Protein AF-A0A8X6KZ50-F1 (afdb_monomer_lite)

Secondary structure (DSSP, 8-state):
----------PPPP----------GGGS-TT-S-HHHHHHHHSPPHHHHEEEEEETTEEPPPEEEEEE-TTS-EEEEEESS--TT-TT--PPPPPTT--EEEEE---GGG-SSTTS---EEE----TTS---TTTT-EEEPTT------------PPP-TTSTT----HHHHHHHTTS-S-SSTTGGGT---

Organism: Trichonephila clavata (NCBI:txid2740835)

Foldseek 3Di:
DDPDPDPPDPDQDDDDPDQDDDQDPVNPPPPDPCVPVVLVVPADDCVQWWPFKDWVPDTWDWDWDWDAAPSRHIHIDTDTLACALALPDDDDDDDQPTDIDTDTDWDCVNDSDNPDATWDQDDDDDSLADDDSNVRTDTDHPPDDDDDRDDDDDDDDDDPPDPPPDDQLSVVCSVVSSDDHRDPVCNVVPPD

Structure (mmCIF, N/CA/C/O backbone):
data_AF-A0A8X6KZ50-F1
#
_entry.id   AF-A0A8X6KZ50-F1
#
loop_
_atom_site.group_PDB
_atom_site.id
_atom_site.type_symbol
_atom_site.label_atom_id
_atom_site.label_alt_id
_atom_site.label_comp_id
_atom_site.label_asym_id
_atom_site.label_entity_id
_atom_site.label_seq_id
_atom_site.pdbx_PDB_ins_code
_atom_site.Cartn_x
_atom_site.Cartn_y
_atom_site.Cartn_z
_atom_site.occupancy
_atom_site.B_iso_or_equiv
_atom_site.auth_seq_id
_atom_site.auth_comp_id
_atom_site.auth_asym_id
_atom_site.auth_atom_id
_atom_site.pdbx_PDB_model_num
ATOM 1 N N . MET A 1 1 ? 2.886 26.817 -19.329 1.00 31.50 1 MET A N 1
ATOM 2 C CA . MET A 1 1 ? 3.171 25.815 -20.377 1.00 31.50 1 MET A CA 1
ATOM 3 C C . MET A 1 1 ? 3.407 24.487 -19.679 1.00 31.50 1 MET A C 1
ATOM 5 O O . MET A 1 1 ? 4.441 24.313 -19.054 1.00 31.50 1 MET A O 1
ATOM 9 N N . THR A 1 2 ? 2.403 23.617 -19.647 1.00 33.62 2 THR A N 1
ATOM 10 C CA . THR A 1 2 ? 2.464 22.320 -18.965 1.00 33.62 2 THR A CA 1
ATOM 11 C C . THR A 1 2 ? 3.055 21.280 -19.914 1.00 33.62 2 THR A C 1
ATOM 13 O O . THR A 1 2 ? 2.450 20.934 -20.926 1.00 33.62 2 THR A O 1
ATOM 16 N N . ASN A 1 3 ? 4.258 20.796 -19.598 1.00 32.34 3 ASN A N 1
ATOM 17 C CA . ASN A 1 3 ? 4.874 19.660 -20.281 1.00 32.34 3 ASN A CA 1
ATOM 18 C C . ASN A 1 3 ? 4.092 18.389 -19.929 1.00 32.34 3 ASN A C 1
ATOM 20 O O . ASN A 1 3 ? 4.351 17.735 -18.925 1.00 32.34 3 ASN A O 1
ATOM 24 N N . SER A 1 4 ? 3.105 18.058 -20.758 1.00 37.09 4 SER A N 1
ATOM 25 C CA . SER A 1 4 ? 2.492 16.736 -20.763 1.00 37.09 4 SER A CA 1
ATOM 26 C C . SER A 1 4 ? 3.529 15.758 -21.316 1.00 37.09 4 SER A C 1
ATOM 28 O O . SER A 1 4 ? 3.891 15.833 -22.494 1.00 37.09 4 SER A O 1
ATOM 30 N N . ALA A 1 5 ? 4.067 14.886 -20.461 1.00 45.19 5 ALA A N 1
ATOM 31 C CA . ALA A 1 5 ? 4.884 13.769 -20.909 1.00 45.19 5 ALA A CA 1
ATOM 32 C C . ALA A 1 5 ? 4.026 12.925 -21.861 1.00 45.19 5 ALA A C 1
ATOM 34 O O . ALA A 1 5 ? 3.054 12.292 -21.451 1.00 45.19 5 ALA A O 1
ATOM 35 N N . LYS A 1 6 ? 4.337 12.983 -23.160 1.00 49.38 6 LYS A N 1
ATOM 36 C CA . LYS A 1 6 ? 3.658 12.179 -24.175 1.00 49.38 6 LYS A CA 1
ATOM 37 C C . LYS A 1 6 ? 3.890 10.713 -23.834 1.00 49.38 6 LYS A C 1
ATOM 39 O O . LYS A 1 6 ? 5.031 10.258 -23.843 1.00 49.38 6 LYS A O 1
ATOM 44 N N . CYS A 1 7 ? 2.814 9.975 -23.593 1.00 55.81 7 CYS A N 1
ATOM 45 C CA . CYS A 1 7 ? 2.842 8.524 -23.680 1.00 55.81 7 CYS A CA 1
ATOM 46 C C . CYS A 1 7 ? 3.297 8.156 -25.090 1.00 55.81 7 CYS A C 1
ATOM 48 O O . CYS A 1 7 ? 2.557 8.332 -26.061 1.00 55.81 7 CYS A O 1
ATOM 50 N N . GLY A 1 8 ? 4.559 7.746 -25.213 1.00 52.84 8 GLY A N 1
ATOM 51 C CA . GLY A 1 8 ? 5.086 7.225 -26.462 1.00 52.84 8 GLY A CA 1
ATOM 52 C C . GLY A 1 8 ? 4.219 6.055 -26.912 1.00 52.84 8 GLY A C 1
ATOM 53 O O . GLY A 1 8 ? 3.734 5.281 -26.085 1.00 52.84 8 GLY A O 1
ATOM 54 N N . LYS A 1 9 ? 4.001 5.926 -28.225 1.00 47.38 9 LYS A N 1
ATOM 55 C CA . LYS A 1 9 ? 3.481 4.677 -28.789 1.00 47.38 9 LYS A CA 1
ATOM 56 C C . LYS A 1 9 ? 4.362 3.547 -28.251 1.00 47.38 9 LYS A C 1
ATOM 58 O O . LYS A 1 9 ? 5.581 3.658 -28.357 1.00 47.38 9 LYS A O 1
ATOM 63 N N . LEU A 1 10 ? 3.757 2.511 -27.663 1.00 46.19 10 LEU A N 1
ATOM 64 C CA . LEU A 1 10 ? 4.451 1.267 -27.327 1.00 46.19 10 LEU A CA 1
ATOM 65 C C . LEU A 1 10 ? 5.182 0.809 -28.594 1.00 46.19 10 LEU A C 1
ATOM 67 O O . LEU A 1 10 ? 4.537 0.379 -29.551 1.00 46.19 10 LEU A O 1
ATOM 71 N N . MET A 1 11 ? 6.504 0.988 -28.640 1.00 39.50 11 MET A N 1
ATOM 72 C CA . MET A 1 11 ? 7.303 0.347 -29.674 1.00 39.50 11 MET A CA 1
ATOM 73 C C . MET A 1 11 ? 7.163 -1.162 -29.458 1.00 39.50 11 MET A C 1
ATOM 75 O O . MET A 1 11 ? 7.220 -1.606 -28.306 1.00 39.50 11 MET A O 1
ATOM 79 N N . PRO A 1 12 ? 6.935 -1.948 -30.523 1.00 41.50 12 PRO A N 1
ATOM 80 C CA . PRO A 1 12 ? 7.049 -3.393 -30.412 1.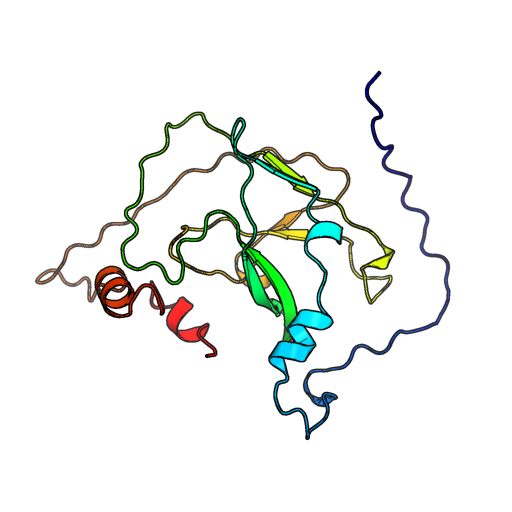00 41.50 12 PRO A CA 1
ATOM 81 C C . PRO A 1 12 ? 8.446 -3.724 -29.865 1.00 41.50 12 PRO A C 1
ATOM 83 O O . PRO A 1 12 ? 9.399 -3.016 -30.206 1.00 41.50 12 PRO A O 1
ATOM 86 N N . PRO A 1 13 ? 8.573 -4.732 -28.985 1.00 44.22 13 PRO A N 1
ATOM 87 C CA . PRO A 1 13 ? 9.863 -5.078 -28.410 1.00 44.22 13 PRO A CA 1
ATOM 88 C C . PRO A 1 13 ? 10.841 -5.416 -29.539 1.00 44.22 13 PRO A C 1
ATOM 90 O O . PRO A 1 13 ? 10.555 -6.282 -30.368 1.00 44.22 13 PRO A O 1
ATOM 93 N N . GLU A 1 14 ? 11.976 -4.714 -29.587 1.00 42.66 14 GLU A N 1
ATOM 94 C CA . GLU A 1 14 ? 13.114 -5.163 -30.385 1.00 42.66 14 GLU A CA 1
ATOM 95 C C . GLU A 1 14 ? 13.587 -6.513 -29.825 1.00 42.66 14 GLU A C 1
ATOM 97 O O . GLU A 1 14 ? 13.728 -6.653 -28.604 1.00 42.66 14 GLU A O 1
ATOM 102 N N . PRO A 1 15 ? 13.808 -7.522 -30.681 1.00 41.91 15 PRO A N 1
ATOM 103 C CA . PRO A 1 15 ? 14.274 -8.822 -30.243 1.00 41.91 15 PRO A CA 1
ATOM 104 C C . PRO A 1 15 ? 15.780 -8.739 -29.997 1.00 41.91 15 PRO A C 1
ATOM 106 O O . PRO A 1 15 ? 16.584 -8.919 -30.908 1.00 41.91 15 PRO A O 1
ATOM 109 N N . THR A 1 16 ? 16.175 -8.459 -28.761 1.00 44.31 16 THR A N 1
ATOM 110 C CA . THR A 1 16 ? 17.525 -8.779 -28.293 1.00 44.31 16 THR A CA 1
ATOM 111 C C . THR A 1 16 ? 17.406 -9.917 -27.293 1.00 44.31 16 THR A C 1
ATOM 113 O O . THR A 1 16 ? 16.985 -9.716 -26.153 1.00 44.31 16 THR A O 1
ATOM 116 N N . ASP A 1 17 ? 17.725 -11.119 -27.772 1.00 42.28 17 ASP A N 1
ATOM 117 C CA . ASP A 1 17 ? 17.737 -12.407 -27.071 1.00 42.28 17 ASP A CA 1
ATOM 118 C C . ASP A 1 17 ? 18.821 -12.484 -25.980 1.00 42.28 17 ASP A C 1
ATOM 120 O O . ASP A 1 17 ? 19.627 -13.411 -25.941 1.00 42.28 17 ASP A O 1
ATOM 124 N N . GLU A 1 18 ? 18.852 -11.529 -25.055 1.00 40.78 18 GLU A N 1
ATOM 125 C CA . GLU A 1 18 ? 19.677 -11.644 -23.856 1.00 40.78 18 GLU A CA 1
ATOM 126 C C . GLU A 1 18 ? 18.756 -11.809 -22.647 1.00 40.78 18 GLU A C 1
ATOM 128 O O . GLU A 1 18 ? 18.326 -10.861 -21.991 1.00 40.78 18 GLU A O 1
ATOM 133 N N . LYS A 1 19 ? 18.380 -13.072 -22.402 1.00 38.53 19 LYS A N 1
ATOM 134 C CA . LYS A 1 19 ? 17.705 -13.491 -21.171 1.00 38.53 19 LYS A CA 1
ATOM 135 C C . LYS A 1 19 ? 18.599 -13.120 -19.991 1.00 38.53 19 LYS A C 1
ATOM 137 O O . LYS A 1 19 ? 19.579 -13.810 -19.721 1.00 38.53 19 LYS A O 1
ATOM 142 N N . VAL A 1 20 ? 18.236 -12.071 -19.262 1.00 37.56 20 VAL A N 1
ATOM 143 C CA . VAL A 1 20 ? 18.800 -11.836 -17.933 1.00 37.56 20 VAL A CA 1
ATOM 144 C C . VAL A 1 20 ? 18.314 -12.984 -17.037 1.00 37.56 20 VAL A C 1
ATOM 146 O O . VAL A 1 20 ? 17.105 -13.235 -16.991 1.00 37.56 20 VAL A O 1
ATOM 149 N N . PRO A 1 21 ? 19.209 -13.736 -16.373 1.00 35.75 21 PRO A N 1
ATOM 150 C CA . PRO A 1 21 ? 18.801 -14.863 -15.548 1.00 35.75 21 PRO A CA 1
ATOM 151 C C . PRO A 1 21 ? 17.960 -14.358 -14.373 1.00 35.75 21 PRO A C 1
ATOM 153 O O . PRO A 1 21 ? 18.392 -13.512 -13.590 1.00 35.75 21 PRO A O 1
ATOM 156 N N . ALA A 1 22 ? 16.737 -14.872 -14.266 1.00 41.84 22 ALA A N 1
ATOM 157 C CA . ALA A 1 22 ? 15.935 -14.716 -13.067 1.00 41.84 22 ALA A CA 1
ATOM 158 C C . ALA A 1 22 ? 16.458 -15.713 -12.040 1.00 41.84 22 ALA A C 1
ATOM 160 O O . ALA A 1 22 ? 16.302 -16.912 -12.237 1.00 41.84 22 ALA A O 1
ATOM 161 N N . ILE A 1 23 ? 17.086 -15.204 -10.982 1.00 43.66 23 ILE A N 1
ATOM 162 C CA . ILE A 1 23 ? 17.554 -16.029 -9.871 1.00 43.66 23 ILE A CA 1
ATOM 163 C C . ILE A 1 23 ? 16.312 -16.575 -9.165 1.00 43.66 23 ILE A C 1
ATOM 165 O O . ILE A 1 23 ? 15.575 -15.816 -8.525 1.00 43.66 23 ILE A O 1
ATOM 169 N N . ALA A 1 24 ? 16.047 -17.870 -9.313 1.00 45.69 24 ALA A N 1
ATOM 170 C CA . ALA A 1 24 ? 15.015 -18.536 -8.526 1.00 45.69 24 ALA A CA 1
ATOM 171 C C . ALA A 1 24 ? 15.419 -18.517 -7.033 1.00 45.69 24 ALA A C 1
ATOM 173 O O . ALA A 1 24 ? 16.614 -18.475 -6.731 1.00 45.69 24 ALA A O 1
ATOM 174 N N . PRO A 1 25 ? 14.486 -18.532 -6.063 1.00 47.41 25 PRO A N 1
ATOM 175 C CA . PRO A 1 25 ? 14.837 -18.571 -4.639 1.00 47.41 25 PRO A CA 1
ATOM 176 C C . PRO A 1 25 ? 15.816 -19.704 -4.275 1.00 47.41 25 PRO A C 1
ATOM 178 O O . PRO A 1 25 ? 16.619 -19.548 -3.357 1.00 47.41 25 PRO A O 1
ATOM 181 N N . GLU A 1 26 ? 15.790 -20.807 -5.026 1.00 47.06 26 GLU A N 1
ATOM 182 C CA . GLU A 1 26 ? 16.673 -21.973 -4.908 1.00 47.06 26 GLU A CA 1
ATOM 183 C C . GLU A 1 26 ? 18.093 -21.739 -5.462 1.00 47.06 26 GLU A C 1
ATOM 185 O O . GLU A 1 26 ? 19.014 -22.482 -5.130 1.00 47.06 26 GLU A O 1
ATOM 190 N N . GLU A 1 27 ? 18.283 -20.707 -6.286 1.00 51.25 27 GLU A N 1
ATOM 191 C CA . GLU A 1 27 ? 19.567 -20.292 -6.871 1.00 51.25 27 GLU A CA 1
ATOM 192 C C . GLU A 1 27 ? 20.280 -19.226 -6.025 1.00 51.25 27 GLU A C 1
ATOM 194 O O . GLU A 1 27 ? 21.362 -18.748 -6.381 1.00 51.25 27 GLU A O 1
ATOM 199 N N . LEU A 1 28 ? 19.700 -18.845 -4.882 1.00 53.66 28 LEU A N 1
ATOM 200 C CA . LEU A 1 28 ? 20.378 -17.972 -3.940 1.00 53.66 28 LEU A CA 1
ATOM 201 C C . LEU A 1 28 ? 21.608 -18.656 -3.329 1.00 53.66 28 LEU A C 1
ATOM 203 O O . LEU A 1 28 ? 21.566 -19.846 -3.007 1.00 53.66 28 LEU A O 1
ATOM 207 N N . PRO A 1 29 ? 22.694 -17.905 -3.074 1.00 53.25 29 PRO A N 1
ATOM 208 C CA . PRO A 1 29 ? 23.863 -18.445 -2.402 1.00 53.25 29 PRO A CA 1
ATOM 209 C C . PRO A 1 29 ? 23.477 -19.081 -1.061 1.00 53.25 29 PRO A C 1
ATOM 211 O O . PRO A 1 29 ? 23.003 -18.404 -0.150 1.00 53.25 29 PRO A O 1
ATOM 214 N N . ILE A 1 30 ? 23.773 -20.373 -0.913 1.00 55.09 30 ILE A N 1
ATOM 215 C CA . ILE A 1 30 ? 23.523 -21.181 0.298 1.00 55.09 30 ILE A CA 1
ATOM 216 C C . ILE A 1 30 ? 24.241 -20.580 1.531 1.00 55.09 30 ILE A C 1
ATOM 218 O O . ILE A 1 30 ? 23.913 -20.884 2.673 1.00 55.09 30 ILE A O 1
ATOM 222 N N . ASN A 1 31 ? 25.204 -19.678 1.298 1.00 60.94 31 ASN A N 1
ATOM 223 C CA . ASN A 1 31 ? 26.040 -19.031 2.305 1.00 60.94 31 ASN A CA 1
ATOM 224 C C . ASN A 1 31 ? 25.693 -17.545 2.551 1.00 60.94 31 ASN A C 1
ATOM 226 O O . ASN A 1 31 ? 26.547 -16.764 2.974 1.00 60.94 31 ASN A O 1
ATOM 230 N N . MET A 1 32 ? 24.462 -17.117 2.252 1.00 63.78 32 MET A N 1
ATOM 231 C CA . MET A 1 32 ? 24.008 -15.759 2.561 1.00 63.78 32 MET A CA 1
ATOM 232 C C . MET A 1 32 ? 23.598 -15.625 4.029 1.00 63.78 32 MET A C 1
ATOM 234 O O . MET A 1 32 ? 22.585 -16.162 4.465 1.00 63.78 32 MET A O 1
ATOM 238 N N . THR A 1 33 ? 24.342 -14.819 4.785 1.00 66.06 33 THR A N 1
ATOM 239 C CA . THR A 1 33 ? 24.041 -14.496 6.191 1.00 66.06 33 THR A CA 1
ATOM 240 C C . THR A 1 33 ? 22.771 -13.660 6.363 1.00 66.06 33 THR A C 1
ATOM 242 O O . THR A 1 33 ? 22.186 -13.662 7.443 1.00 66.06 33 THR A O 1
ATOM 245 N N . ASN A 1 34 ? 22.329 -12.932 5.329 1.00 71.06 34 ASN A N 1
ATOM 246 C CA . ASN A 1 34 ? 21.100 -12.138 5.376 1.00 71.06 34 ASN A CA 1
ATOM 247 C C . ASN A 1 34 ? 20.436 -12.002 3.986 1.00 71.06 34 ASN A C 1
ATOM 249 O O . ASN A 1 34 ? 20.554 -10.951 3.348 1.00 71.06 34 ASN A O 1
ATOM 253 N N . PRO A 1 35 ? 19.704 -13.027 3.516 1.00 65.88 35 PRO A N 1
ATOM 254 C CA . PRO A 1 35 ? 19.036 -13.003 2.209 1.00 65.88 35 PRO A CA 1
ATOM 255 C C . PRO A 1 35 ? 18.034 -11.844 2.065 1.00 65.88 35 PRO A C 1
ATOM 257 O O . PRO A 1 35 ? 17.824 -11.325 0.972 1.00 65.88 35 PRO A O 1
ATOM 260 N N . ARG A 1 36 ? 17.472 -11.337 3.171 1.00 64.62 36 ARG A N 1
ATOM 261 C CA . ARG A 1 36 ? 16.566 -10.175 3.140 1.00 64.62 36 ARG A CA 1
ATOM 262 C C . ARG A 1 36 ? 17.253 -8.876 2.772 1.00 64.62 36 ARG A C 1
ATOM 264 O O . ARG A 1 36 ? 16.662 -8.057 2.071 1.00 64.62 36 ARG A O 1
ATOM 271 N N . ALA A 1 37 ? 18.462 -8.656 3.282 1.00 71.50 37 ALA A N 1
ATOM 272 C CA . ALA A 1 37 ? 19.237 -7.476 2.920 1.00 71.50 37 ALA A CA 1
ATOM 273 C C . ALA A 1 37 ? 19.557 -7.479 1.419 1.00 71.50 37 ALA A C 1
ATOM 275 O O . ALA A 1 37 ? 19.574 -6.419 0.798 1.00 71.50 37 ALA A O 1
ATOM 276 N N . GLU A 1 38 ? 19.732 -8.662 0.829 1.00 73.50 38 GLU A N 1
ATOM 277 C CA . GLU A 1 38 ? 19.918 -8.798 -0.610 1.00 73.50 38 GLU A CA 1
ATOM 278 C C . GLU A 1 38 ? 18.646 -8.496 -1.393 1.00 73.50 38 GLU A C 1
ATOM 280 O O . GLU A 1 38 ? 18.650 -7.642 -2.274 1.00 73.50 38 GLU A O 1
ATOM 285 N N . TYR A 1 39 ? 17.523 -9.111 -1.024 1.00 68.94 39 TYR A N 1
ATOM 286 C CA . TYR A 1 39 ? 16.243 -8.857 -1.686 1.00 68.94 39 TYR A CA 1
ATOM 287 C C . TYR A 1 39 ? 15.844 -7.381 -1.668 1.00 68.94 39 TYR A C 1
ATOM 289 O O . TYR A 1 39 ? 15.358 -6.854 -2.668 1.00 68.94 39 TYR A O 1
ATOM 297 N N . ARG A 1 40 ? 16.119 -6.682 -0.560 1.00 68.62 40 ARG A N 1
ATOM 298 C CA . ARG A 1 40 ? 15.900 -5.234 -0.468 1.00 68.62 40 ARG A CA 1
ATOM 299 C C . ARG A 1 40 ? 16.715 -4.444 -1.487 1.00 68.62 40 ARG A C 1
ATOM 301 O O . ARG A 1 40 ? 16.212 -3.425 -1.950 1.00 68.62 40 ARG A O 1
ATOM 308 N N . ARG A 1 41 ? 17.929 -4.897 -1.817 1.00 73.12 41 ARG A N 1
ATOM 309 C CA . ARG A 1 41 ? 18.814 -4.272 -2.811 1.00 73.12 41 ARG A CA 1
ATOM 310 C C . ARG A 1 41 ? 18.424 -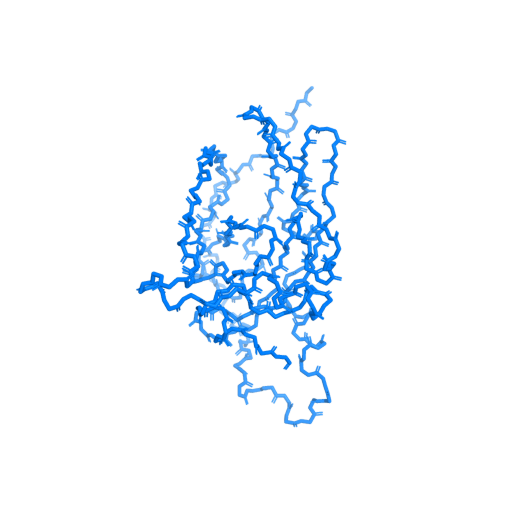4.602 -4.250 1.00 73.12 41 ARG A C 1
ATOM 312 O O . ARG A 1 41 ? 18.630 -3.763 -5.116 1.00 73.12 41 ARG A O 1
ATOM 319 N N . MET A 1 42 ? 17.876 -5.792 -4.495 1.00 70.06 42 MET A N 1
ATOM 320 C CA . MET A 1 42 ? 17.536 -6.260 -5.846 1.00 70.06 42 MET A CA 1
ATOM 321 C C . MET A 1 42 ? 16.167 -5.782 -6.349 1.00 70.06 42 MET A C 1
ATOM 323 O O . MET A 1 42 ? 15.961 -5.692 -7.555 1.00 70.06 42 MET A O 1
ATOM 327 N N . GLY A 1 43 ? 15.216 -5.499 -5.454 1.00 68.44 43 GLY A N 1
ATOM 328 C CA . GLY A 1 43 ? 13.898 -5.004 -5.859 1.00 68.44 43 GLY A CA 1
ATOM 329 C C . GLY A 1 43 ? 13.906 -3.529 -6.285 1.00 68.44 43 GLY A C 1
ATOM 330 O O . GLY A 1 43 ? 14.820 -2.774 -5.962 1.00 68.44 43 GLY A O 1
ATOM 331 N N . SER A 1 44 ? 12.840 -3.096 -6.964 1.00 69.75 44 SER A N 1
ATOM 332 C CA . SER A 1 44 ? 12.677 -1.717 -7.444 1.00 69.75 44 SER A CA 1
ATOM 333 C C . SER A 1 44 ? 12.850 -0.684 -6.327 1.00 69.75 44 SER A C 1
ATOM 335 O O . SER A 1 44 ? 12.333 -0.864 -5.223 1.00 69.75 44 SER A O 1
ATOM 337 N N . VAL A 1 45 ? 13.563 0.405 -6.630 1.00 75.12 45 VAL A N 1
ATOM 338 C CA . VAL A 1 45 ? 13.824 1.520 -5.709 1.00 75.12 45 VAL A CA 1
ATOM 339 C C . VAL A 1 45 ? 12.660 2.512 -5.749 1.00 75.12 45 VAL A C 1
ATOM 341 O O . VAL A 1 45 ? 12.163 2.834 -6.823 1.00 75.12 45 VAL A O 1
ATOM 344 N N . TYR A 1 46 ? 12.259 3.043 -4.590 1.00 74.19 46 TYR A N 1
ATOM 345 C CA . TYR A 1 46 ? 11.132 3.974 -4.416 1.00 74.19 46 TYR A CA 1
ATOM 346 C C . TYR A 1 46 ? 11.033 5.050 -5.509 1.00 74.19 46 TYR A C 1
ATOM 348 O O . TYR A 1 46 ? 10.031 5.145 -6.216 1.00 74.19 46 TYR A O 1
ATOM 356 N N . PHE A 1 47 ? 12.108 5.821 -5.683 1.00 70.62 47 PHE A N 1
ATOM 357 C CA . PHE A 1 47 ? 12.146 6.970 -6.590 1.00 70.62 47 PHE A CA 1
ATOM 358 C C . PHE A 1 47 ? 12.083 6.595 -8.076 1.00 70.62 47 PHE A C 1
ATOM 360 O O . PHE A 1 47 ? 11.940 7.477 -8.915 1.00 70.62 47 PHE A O 1
ATOM 367 N N . HIS A 1 48 ? 12.203 5.310 -8.422 1.00 75.25 48 HIS A N 1
ATOM 368 C CA . HIS A 1 48 ? 12.116 4.872 -9.813 1.00 75.25 48 HIS A CA 1
ATOM 369 C C . HIS A 1 48 ? 10.668 4.759 -10.287 1.00 75.25 48 HIS A C 1
ATOM 371 O O . HIS A 1 48 ? 10.410 4.928 -11.477 1.00 75.25 48 HIS A O 1
ATOM 377 N N . PHE A 1 49 ? 9.724 4.493 -9.377 1.00 79.25 49 PHE A N 1
ATOM 378 C CA . PHE A 1 49 ? 8.335 4.239 -9.761 1.00 79.25 49 PHE A CA 1
ATOM 379 C C . PHE A 1 49 ? 7.293 5.064 -8.988 1.00 79.25 49 PHE A C 1
ATOM 381 O O . PHE A 1 49 ? 6.126 5.083 -9.381 1.00 79.25 49 PHE A O 1
ATOM 388 N N . VAL A 1 50 ? 7.681 5.799 -7.940 1.00 85.62 50 VAL A N 1
ATOM 389 C CA . VAL A 1 50 ? 6.807 6.764 -7.253 1.00 85.62 50 VAL A CA 1
ATOM 390 C C . VAL A 1 50 ? 7.324 8.174 -7.491 1.00 85.62 50 VAL A C 1
ATOM 392 O O . VAL A 1 50 ? 8.413 8.526 -7.045 1.00 85.62 50 VAL A O 1
ATOM 395 N N . GLY A 1 51 ? 6.521 8.993 -8.169 1.00 86.62 51 GLY A N 1
ATOM 396 C CA . GLY A 1 51 ? 6.786 10.422 -8.313 1.00 86.62 51 GLY A CA 1
ATOM 397 C C . GLY A 1 51 ? 6.435 11.174 -7.032 1.00 86.62 51 GLY A C 1
ATOM 398 O O . GLY A 1 51 ? 7.278 11.847 -6.448 1.00 86.62 51 GLY A O 1
ATOM 399 N N . TYR A 1 52 ? 5.186 11.044 -6.578 1.00 90.69 52 TYR A N 1
ATOM 400 C CA . TYR A 1 52 ? 4.729 11.609 -5.307 1.00 90.69 52 TYR A CA 1
ATOM 401 C C . TYR A 1 52 ? 3.469 10.911 -4.799 1.00 90.69 52 TYR A C 1
ATOM 403 O O . TYR A 1 52 ? 2.680 10.369 -5.575 1.00 90.69 52 TYR A O 1
ATOM 411 N N . VAL A 1 53 ? 3.261 10.991 -3.484 1.00 92.69 53 VAL A N 1
ATOM 412 C CA . VAL A 1 53 ? 2.011 10.623 -2.814 1.00 92.69 53 VAL A CA 1
ATOM 413 C C . VAL A 1 53 ? 1.632 11.760 -1.886 1.00 92.69 53 VAL A C 1
ATOM 415 O O . VAL A 1 53 ? 2.353 12.038 -0.930 1.00 92.69 53 VAL A O 1
ATOM 418 N N . GLN A 1 54 ? 0.525 12.437 -2.176 1.00 93.50 54 GLN A N 1
ATOM 419 C CA . GLN A 1 54 ? 0.137 13.647 -1.457 1.00 93.50 54 GLN A CA 1
ATOM 420 C C . GLN A 1 54 ? -1.338 13.665 -1.071 1.00 93.50 54 GLN A C 1
ATOM 422 O O . GLN A 1 54 ? -2.198 13.089 -1.735 1.00 93.50 54 GLN A O 1
ATOM 427 N N . HIS A 1 55 ? -1.625 14.370 0.014 1.00 89.19 55 HIS A N 1
ATOM 428 C CA . HIS A 1 55 ? -2.961 14.662 0.503 1.00 89.19 55 HIS A CA 1
ATOM 429 C C . HIS A 1 55 ? -3.057 16.152 0.822 1.00 89.19 55 HIS A C 1
ATOM 431 O O . HIS A 1 55 ? -2.532 16.638 1.827 1.00 89.19 55 HIS A O 1
ATOM 437 N N . GLY A 1 56 ? -3.703 16.900 -0.075 1.00 86.81 56 GLY A N 1
ATOM 438 C CA . GLY A 1 56 ? -3.606 18.359 -0.070 1.00 86.81 56 GLY A CA 1
ATOM 439 C C . GLY A 1 56 ? -2.146 18.787 -0.242 1.00 86.81 56 GLY A C 1
ATOM 440 O O . GLY A 1 56 ? -1.512 18.403 -1.216 1.00 86.81 56 GLY A O 1
ATOM 441 N N . ASN A 1 57 ? -1.611 19.524 0.733 1.00 86.69 57 ASN A N 1
ATOM 442 C CA . ASN A 1 57 ? -0.222 20.001 0.730 1.00 86.69 57 ASN A CA 1
ATOM 443 C C . ASN A 1 57 ? 0.736 19.100 1.534 1.00 86.69 57 ASN A C 1
ATOM 445 O O . ASN A 1 57 ? 1.873 19.490 1.785 1.00 86.69 57 ASN A O 1
ATOM 449 N N . VAL A 1 58 ? 0.269 17.939 2.005 1.00 89.50 58 VAL A N 1
ATOM 450 C CA . VAL A 1 58 ? 1.068 17.009 2.812 1.00 89.50 58 VAL A CA 1
ATOM 451 C C . VAL A 1 58 ? 1.541 15.857 1.937 1.00 89.50 58 VAL A C 1
ATOM 453 O O . VAL A 1 58 ? 0.715 15.125 1.394 1.00 89.50 58 VAL A O 1
ATOM 456 N N . THR A 1 59 ? 2.854 15.672 1.840 1.00 90.19 59 THR A N 1
ATOM 457 C CA . THR A 1 59 ? 3.468 14.508 1.189 1.00 90.19 59 THR A CA 1
ATOM 458 C C . THR A 1 59 ? 3.603 13.367 2.191 1.00 90.19 59 THR A C 1
ATOM 460 O O . THR A 1 59 ? 3.966 13.588 3.346 1.00 90.19 59 THR A O 1
ATOM 463 N N . PHE A 1 60 ? 3.304 12.143 1.763 1.00 89.12 60 PHE A N 1
ATOM 464 C CA . PHE A 1 60 ? 3.497 10.953 2.582 1.00 89.12 60 PHE A CA 1
ATOM 465 C C . PHE A 1 60 ? 4.872 10.342 2.357 1.00 89.12 60 PHE A C 1
ATOM 467 O O . PHE A 1 60 ? 5.257 10.058 1.223 1.00 89.12 60 PHE A O 1
ATOM 474 N N . GLU A 1 61 ? 5.555 10.049 3.459 1.00 87.94 61 GLU A N 1
ATOM 475 C CA . GLU A 1 61 ? 6.789 9.275 3.429 1.00 87.94 61 GLU A CA 1
ATOM 476 C C . GLU A 1 61 ? 6.487 7.783 3.227 1.00 87.94 61 GLU A C 1
ATOM 478 O O . GLU A 1 61 ? 5.591 7.230 3.884 1.00 87.94 61 GLU A O 1
ATOM 483 N N . PRO A 1 62 ? 7.216 7.107 2.328 1.00 89.38 62 PRO A N 1
ATOM 484 C CA . PRO A 1 62 ? 7.036 5.690 2.087 1.00 89.38 62 PRO A CA 1
ATOM 485 C C . PRO A 1 62 ? 7.703 4.849 3.176 1.00 89.38 62 PRO A C 1
ATOM 487 O O . PRO A 1 62 ? 8.793 5.148 3.664 1.00 89.38 62 PRO A O 1
ATOM 490 N N . ARG A 1 63 ? 7.109 3.694 3.466 1.00 86.00 63 ARG A N 1
ATOM 491 C CA . ARG A 1 63 ? 7.768 2.618 4.206 1.00 86.00 63 ARG A CA 1
ATOM 492 C C . ARG A 1 63 ? 7.979 1.420 3.295 1.00 86.00 63 ARG A C 1
ATOM 494 O O . ARG A 1 63 ? 7.011 0.846 2.801 1.00 86.00 63 ARG A O 1
ATOM 501 N N . GLN A 1 64 ? 9.237 1.029 3.100 1.00 84.12 64 GLN A N 1
ATOM 502 C CA . GLN A 1 64 ? 9.572 -0.160 2.320 1.00 84.12 64 GLN A CA 1
ATOM 503 C C . GLN A 1 64 ? 9.176 -1.435 3.075 1.00 84.12 64 GLN A C 1
ATOM 505 O O . GLN A 1 64 ? 9.494 -1.611 4.254 1.00 84.12 64 GLN A O 1
ATOM 510 N N . ILE A 1 65 ? 8.506 -2.332 2.363 1.00 80.25 65 ILE A N 1
ATOM 511 C CA . ILE A 1 65 ? 8.065 -3.647 2.816 1.00 80.25 65 ILE A CA 1
ATOM 512 C C . ILE A 1 65 ? 8.502 -4.653 1.757 1.00 80.25 65 ILE A C 1
ATOM 514 O O . ILE A 1 65 ? 8.322 -4.422 0.566 1.00 80.25 65 ILE A O 1
ATOM 518 N N . SER A 1 66 ? 9.084 -5.769 2.177 1.00 79.38 66 SER A N 1
ATOM 519 C CA . SER A 1 66 ? 9.426 -6.860 1.265 1.00 79.38 66 SER A CA 1
ATOM 520 C C . SER A 1 66 ? 8.310 -7.899 1.306 1.00 79.38 66 SER A C 1
ATOM 522 O O . SER A 1 66 ? 7.939 -8.351 2.388 1.00 79.38 66 SER A O 1
ATOM 524 N N . VAL A 1 67 ? 7.778 -8.258 0.141 1.00 78.62 67 VAL A N 1
ATOM 525 C CA . VAL A 1 67 ? 6.739 -9.284 -0.028 1.00 78.62 67 VAL A CA 1
ATOM 526 C C . VAL A 1 67 ? 7.185 -10.295 -1.080 1.00 78.62 67 VAL A C 1
ATOM 528 O O . VAL A 1 67 ? 8.147 -10.052 -1.803 1.00 78.62 67 VAL A O 1
ATOM 531 N N . PHE A 1 68 ? 6.483 -11.418 -1.188 1.00 79.06 68 PHE A N 1
ATOM 532 C CA . PHE A 1 68 ? 6.666 -12.365 -2.287 1.00 79.06 68 PHE A CA 1
ATOM 533 C C . PHE A 1 68 ? 5.516 -12.229 -3.283 1.00 79.06 68 PHE A C 1
ATOM 535 O O . PHE A 1 68 ? 4.365 -12.065 -2.877 1.00 79.06 68 PHE A O 1
ATOM 542 N N . ASN A 1 69 ? 5.808 -12.267 -4.580 1.00 78.94 69 ASN A N 1
ATOM 543 C CA . ASN A 1 69 ? 4.773 -12.267 -5.611 1.00 78.94 69 ASN A CA 1
ATOM 544 C C . ASN A 1 69 ? 4.139 -13.665 -5.776 1.00 78.94 69 ASN A C 1
ATOM 546 O O . ASN A 1 69 ? 4.494 -14.611 -5.074 1.00 78.94 69 ASN A O 1
ATOM 550 N N . LEU A 1 70 ? 3.207 -13.810 -6.723 1.00 80.56 70 LEU A N 1
ATOM 551 C CA . LEU A 1 70 ? 2.521 -15.085 -6.990 1.00 80.56 70 LEU A CA 1
ATOM 552 C C . LEU A 1 70 ? 3.456 -16.213 -7.468 1.00 80.56 70 LEU A C 1
ATOM 554 O O . LEU A 1 70 ? 3.071 -17.376 -7.435 1.00 80.56 70 LEU A O 1
ATOM 558 N N . GLN A 1 71 ? 4.668 -15.881 -7.914 1.00 80.88 71 GLN A N 1
ATOM 559 C CA . GLN A 1 71 ? 5.713 -16.820 -8.319 1.00 80.88 71 GLN A CA 1
ATOM 560 C C . GLN A 1 71 ? 6.730 -17.078 -7.193 1.00 80.88 71 GLN A C 1
ATOM 562 O O . GLN A 1 71 ? 7.794 -17.629 -7.454 1.00 80.88 71 GLN A O 1
ATOM 567 N N . ASN A 1 72 ? 6.432 -16.665 -5.955 1.00 74.56 72 ASN A N 1
ATOM 568 C CA . ASN A 1 72 ? 7.345 -16.708 -4.808 1.00 74.56 72 ASN A CA 1
ATOM 569 C C . ASN A 1 72 ? 8.660 -15.943 -5.020 1.00 74.56 72 ASN A C 1
ATOM 571 O O . ASN A 1 72 ? 9.649 -16.188 -4.329 1.00 74.56 72 ASN A O 1
ATOM 575 N N . LEU A 1 73 ? 8.673 -14.977 -5.939 1.00 75.69 73 LEU A N 1
ATOM 576 C CA . LEU A 1 73 ? 9.819 -14.103 -6.132 1.00 75.69 73 LEU A CA 1
ATOM 577 C C . LEU A 1 73 ? 9.733 -12.904 -5.182 1.00 75.69 73 LEU A C 1
ATOM 579 O O . LEU A 1 73 ? 8.647 -12.349 -4.981 1.00 75.69 73 LEU A O 1
ATOM 583 N N . PRO A 1 74 ? 10.865 -12.484 -4.601 1.00 77.19 74 PRO A N 1
ATOM 584 C CA . PRO A 1 74 ? 10.934 -11.312 -3.739 1.00 77.19 74 PRO A CA 1
ATOM 585 C C . PRO A 1 74 ? 10.556 -10.039 -4.510 1.00 77.19 74 PRO A C 1
ATOM 587 O O . PRO A 1 74 ? 11.018 -9.801 -5.624 1.00 77.19 74 PRO A O 1
ATOM 590 N N . ALA A 1 75 ? 9.757 -9.179 -3.887 1.00 79.25 75 ALA A N 1
ATOM 591 C CA . ALA A 1 75 ? 9.361 -7.887 -4.423 1.00 79.25 75 ALA A CA 1
ATOM 592 C C . ALA A 1 75 ? 9.426 -6.804 -3.338 1.00 79.25 75 ALA A C 1
ATOM 594 O O . ALA A 1 75 ? 9.025 -7.013 -2.189 1.00 79.25 75 ALA A O 1
ATOM 595 N N . ASN A 1 76 ? 9.913 -5.621 -3.717 1.00 82.56 76 ASN A N 1
ATOM 596 C CA . ASN A 1 76 ? 9.848 -4.434 -2.873 1.00 82.56 76 ASN A CA 1
ATOM 597 C C . ASN A 1 76 ? 8.501 -3.734 -3.085 1.00 82.56 76 ASN A C 1
ATOM 599 O O . ASN A 1 76 ? 8.148 -3.352 -4.198 1.00 82.56 76 ASN A O 1
ATOM 603 N N . CYS A 1 77 ? 7.769 -3.536 -1.996 1.00 86.19 77 CYS A N 1
ATOM 604 C CA . CYS A 1 77 ? 6.553 -2.742 -1.932 1.00 86.19 77 CYS A CA 1
ATOM 605 C C . CYS A 1 77 ? 6.761 -1.531 -1.027 1.00 86.19 77 CYS A C 1
ATOM 607 O O . CYS A 1 77 ? 7.634 -1.513 -0.159 1.00 86.19 77 CYS A O 1
ATOM 609 N N . TYR A 1 78 ? 5.934 -0.512 -1.227 1.00 89.31 78 TYR A N 1
ATOM 610 C CA . TYR A 1 78 ? 6.027 0.739 -0.493 1.00 89.31 78 TYR A CA 1
ATOM 611 C C . TYR A 1 78 ? 4.647 1.099 0.030 1.00 89.31 78 TYR A C 1
ATOM 613 O O . TYR A 1 78 ? 3.714 1.313 -0.740 1.00 89.31 78 TYR A O 1
ATOM 621 N N . ALA A 1 79 ? 4.523 1.102 1.354 1.00 89.62 79 ALA A N 1
ATOM 622 C CA . ALA A 1 79 ? 3.295 1.451 2.042 1.00 89.62 79 ALA A CA 1
ATOM 623 C C . ALA A 1 79 ? 3.328 2.920 2.456 1.00 89.62 79 ALA A C 1
ATOM 625 O O . ALA A 1 79 ? 4.319 3.401 3.005 1.00 89.62 79 ALA A O 1
ATOM 626 N N . PHE A 1 80 ? 2.212 3.604 2.243 1.00 90.69 80 PHE A N 1
ATOM 627 C CA . PHE A 1 80 ? 2.005 4.989 2.650 1.00 90.69 80 PHE A CA 1
ATOM 628 C C . PHE A 1 80 ? 0.967 5.021 3.763 1.00 90.69 80 PHE A C 1
ATOM 630 O O . PHE A 1 80 ? 0.035 4.218 3.760 1.00 90.69 80 PHE A O 1
ATOM 637 N N . ASN A 1 81 ? 1.122 5.945 4.713 1.00 88.25 81 ASN A N 1
ATOM 638 C CA . ASN A 1 81 ? 0.195 6.096 5.840 1.00 88.25 81 ASN A CA 1
ATOM 639 C C . ASN A 1 81 ? 0.013 4.806 6.680 1.00 88.25 81 ASN A C 1
ATOM 641 O O . ASN A 1 81 ? -1.066 4.531 7.202 1.00 88.25 81 ASN A O 1
ATOM 645 N N . THR A 1 82 ? 1.062 3.986 6.795 1.00 85.38 82 THR A N 1
ATOM 646 C CA . THR A 1 82 ? 1.051 2.793 7.655 1.00 85.38 82 THR A CA 1
ATOM 647 C C . THR A 1 82 ? 1.410 3.154 9.091 1.00 85.38 82 THR A C 1
ATOM 649 O O . THR A 1 82 ? 2.313 3.953 9.337 1.00 85.38 82 THR A O 1
ATOM 652 N N . VAL A 1 83 ? 0.728 2.527 10.049 1.00 85.44 83 VAL A N 1
ATOM 653 C CA . VAL A 1 83 ? 0.946 2.749 11.492 1.00 85.44 83 VAL A CA 1
ATOM 654 C C . VAL A 1 83 ? 1.622 1.548 12.155 1.00 85.44 83 VAL A C 1
ATOM 656 O O . VAL A 1 83 ? 1.633 1.396 13.376 1.00 85.44 83 VAL A O 1
ATOM 659 N N . TRP A 1 84 ? 2.194 0.667 11.334 1.00 78.19 84 TRP A N 1
ATOM 660 C CA . TRP A 1 84 ? 2.881 -0.531 11.788 1.00 78.19 84 TRP A CA 1
ATOM 661 C C . TRP A 1 84 ? 4.055 -0.193 12.723 1.00 78.19 84 TRP A C 1
ATOM 663 O O . TRP A 1 84 ? 4.776 0.779 12.509 1.00 78.19 84 TRP A O 1
ATOM 673 N N . GLY A 1 85 ? 4.268 -0.979 13.778 1.00 78.44 85 GLY A N 1
ATOM 674 C CA . GLY A 1 85 ? 5.294 -0.697 14.788 1.00 78.44 85 GLY A CA 1
ATOM 675 C C . GLY A 1 85 ? 5.007 0.532 15.657 1.00 78.44 85 GLY A C 1
ATOM 676 O O . GLY A 1 85 ? 5.897 0.985 16.371 1.00 78.44 85 GLY A O 1
ATOM 677 N N . ASN A 1 86 ? 3.785 1.074 15.600 1.00 82.50 86 ASN A N 1
ATOM 678 C CA . ASN A 1 86 ? 3.313 2.128 16.488 1.00 82.50 86 ASN A CA 1
ATOM 679 C C . ASN A 1 86 ? 1.983 1.720 17.144 1.00 82.50 86 ASN A C 1
ATOM 681 O O . ASN A 1 86 ? 0.901 2.138 16.731 1.00 82.50 86 ASN A O 1
ATOM 685 N N . GLY A 1 87 ? 2.071 0.899 18.195 1.00 77.81 87 GLY A N 1
ATOM 686 C CA . GLY A 1 87 ? 0.906 0.408 18.947 1.00 77.81 87 GLY A CA 1
ATOM 687 C C . GLY A 1 87 ? 0.079 1.491 19.658 1.00 77.81 87 GLY A C 1
ATOM 688 O O . GLY A 1 87 ? -1.057 1.229 20.051 1.00 77.81 87 GLY A O 1
ATOM 689 N N . SER A 1 88 ? 0.618 2.705 19.799 1.00 81.25 88 SER A N 1
ATOM 690 C CA . SER A 1 88 ? -0.029 3.824 20.498 1.00 81.25 88 SER A CA 1
ATOM 691 C C . SER A 1 88 ? -0.898 4.695 19.588 1.00 81.25 88 SER A C 1
ATOM 693 O O . SER A 1 88 ? -1.598 5.585 20.072 1.00 81.25 88 SER A O 1
ATOM 695 N N . VAL A 1 89 ? -0.869 4.468 18.271 1.00 82.12 89 VAL A N 1
ATOM 696 C CA . VAL A 1 89 ? -1.658 5.261 17.326 1.00 82.12 89 VAL A CA 1
ATOM 697 C C . VAL A 1 89 ? -3.158 5.015 17.494 1.00 82.12 89 VAL A C 1
ATOM 699 O O . VAL A 1 89 ? -3.647 3.885 17.609 1.00 82.12 89 VAL A O 1
ATOM 702 N N . THR A 1 90 ? -3.910 6.111 17.443 1.00 75.44 90 THR A N 1
ATOM 703 C CA . THR A 1 90 ? -5.369 6.106 17.349 1.00 75.44 90 THR A CA 1
ATOM 704 C C . THR A 1 90 ? -5.796 6.549 15.952 1.00 75.44 90 THR A C 1
ATOM 706 O O . THR A 1 90 ? -5.161 7.403 15.336 1.00 75.44 90 THR A O 1
ATOM 709 N N . SER A 1 91 ? -6.858 5.938 15.422 1.00 68.62 91 SER A N 1
ATOM 710 C CA . SER A 1 91 ? -7.401 6.328 14.119 1.00 68.62 91 SER A CA 1
ATOM 711 C C . SER A 1 91 ? -8.028 7.713 14.229 1.00 68.62 91 SER A C 1
ATOM 713 O O . SER A 1 91 ? -8.996 7.899 14.968 1.00 68.62 91 SER A O 1
ATOM 715 N N . THR A 1 92 ? -7.534 8.670 13.453 1.00 69.75 92 THR A N 1
ATOM 716 C CA . THR A 1 92 ? -8.226 9.940 13.236 1.00 69.75 92 THR A CA 1
ATOM 717 C C . THR A 1 92 ? -9.356 9.735 12.225 1.00 69.75 92 THR A C 1
ATOM 719 O O . THR A 1 92 ? -9.251 8.924 11.303 1.00 69.75 92 THR A O 1
ATOM 722 N N . LYS A 1 93 ? -10.487 10.420 12.424 1.00 71.44 93 LYS A N 1
ATOM 723 C CA . LYS A 1 93 ? -11.573 10.441 11.436 1.00 71.44 93 LYS A CA 1
ATOM 724 C C . LYS A 1 93 ? -11.232 11.480 10.373 1.00 71.44 93 LYS A C 1
ATOM 726 O O . LYS A 1 93 ? -11.074 12.651 10.706 1.00 71.44 93 LYS A O 1
ATOM 731 N N . GLU A 1 94 ? -11.165 11.057 9.116 1.00 73.19 94 GLU A N 1
ATOM 732 C CA . GLU A 1 94 ? -10.956 11.960 7.983 1.00 73.19 94 GLU A CA 1
ATOM 733 C C . GLU A 1 94 ? -12.313 12.372 7.372 1.00 73.19 94 GLU A C 1
ATOM 735 O O . GLU A 1 94 ? -13.213 11.532 7.257 1.00 73.19 94 GLU A O 1
ATOM 740 N N . PRO A 1 95 ? -12.513 13.644 6.981 1.00 73.19 95 PRO A N 1
ATOM 741 C CA . PRO A 1 95 ? -13.730 14.077 6.297 1.00 73.19 95 PRO A CA 1
ATOM 742 C C . PRO A 1 95 ? -13.915 13.404 4.925 1.00 73.19 95 PRO A C 1
ATOM 744 O O . PRO A 1 95 ? -12.967 13.212 4.168 1.00 73.19 95 PRO A O 1
ATOM 747 N N . GLN A 1 96 ? -15.175 13.132 4.563 1.00 65.69 96 GLN A N 1
ATOM 748 C CA . GLN A 1 96 ? -15.598 12.315 3.408 1.00 65.69 96 GLN A CA 1
ATOM 749 C C . GLN A 1 96 ? -15.208 12.833 2.003 1.00 65.69 96 GLN A C 1
ATOM 751 O O . GLN A 1 96 ? -15.540 12.191 1.012 1.00 65.69 96 GLN A O 1
ATOM 756 N N . ARG A 1 97 ? -14.550 13.991 1.872 1.00 68.50 97 ARG A N 1
ATOM 757 C CA . ARG A 1 97 ? -14.290 14.649 0.571 1.00 68.50 97 ARG A CA 1
ATOM 758 C C . ARG A 1 97 ? -12.827 14.965 0.296 1.00 68.50 97 ARG A C 1
ATOM 760 O O . ARG A 1 97 ? -12.536 15.784 -0.572 1.00 68.50 97 ARG A O 1
ATOM 767 N N . LYS A 1 98 ? -11.904 14.354 1.029 1.00 82.38 98 LYS A N 1
ATOM 768 C CA . LYS A 1 98 ? -10.488 14.499 0.714 1.00 82.38 98 LYS A CA 1
ATOM 769 C C . LYS A 1 98 ? -10.003 13.363 -0.175 1.00 82.38 98 LYS A C 1
ATOM 771 O O . LYS A 1 98 ? -10.495 12.241 -0.094 1.00 82.38 98 LYS A O 1
ATOM 776 N N . SER A 1 99 ? -9.052 13.686 -1.040 1.00 86.38 99 SER A N 1
ATOM 777 C CA . SER A 1 99 ? -8.450 12.758 -1.989 1.00 86.38 99 SER A CA 1
ATOM 778 C C . SER A 1 99 ? -6.955 12.651 -1.742 1.00 86.38 99 SER A C 1
ATOM 780 O O . SER A 1 99 ? -6.294 13.652 -1.461 1.00 86.38 99 SER A O 1
ATOM 782 N N . ILE A 1 100 ? -6.434 11.442 -1.901 1.00 90.31 100 ILE A N 1
ATOM 783 C CA . ILE A 1 100 ? -5.001 11.203 -2.028 1.00 90.31 100 ILE A CA 1
ATOM 784 C C . ILE A 1 100 ? -4.687 11.197 -3.519 1.00 90.31 100 ILE A C 1
ATOM 786 O O . ILE A 1 100 ? -5.390 10.557 -4.304 1.00 90.31 100 ILE A O 1
ATOM 790 N N . GLU A 1 101 ? -3.647 11.921 -3.902 1.00 93.44 101 GLU A N 1
ATOM 791 C CA . GLU A 1 101 ? -3.121 11.914 -5.256 1.00 93.44 101 GLU A CA 1
ATOM 792 C C . GLU A 1 101 ? -1.807 11.140 -5.273 1.00 93.44 101 GLU A C 1
ATOM 794 O O . GLU A 1 101 ? -0.911 11.384 -4.462 1.00 93.44 101 GLU A O 1
ATOM 799 N N . ILE A 1 102 ? -1.719 10.183 -6.191 1.00 93.12 102 ILE A N 1
ATOM 800 C CA . ILE A 1 102 ? -0.577 9.291 -6.343 1.00 93.12 102 ILE A CA 1
ATOM 801 C C . ILE A 1 102 ? -0.094 9.429 -7.782 1.00 93.12 102 ILE A C 1
ATOM 803 O O . ILE A 1 102 ? -0.837 9.132 -8.718 1.00 93.12 102 ILE A O 1
ATOM 807 N N . SER A 1 103 ? 1.151 9.863 -7.948 1.00 92.25 103 SER A N 1
ATOM 808 C CA . SER A 1 103 ? 1.836 9.874 -9.235 1.00 92.25 103 SER A CA 1
ATOM 809 C C . SER A 1 103 ? 2.819 8.719 -9.286 1.00 92.25 103 SER A C 1
ATOM 811 O O . SER A 1 103 ? 3.737 8.630 -8.467 1.00 92.25 103 SER A O 1
ATOM 813 N N . LEU A 1 104 ? 2.598 7.826 -10.245 1.00 90.19 104 LEU A N 1
ATOM 814 C CA . LEU A 1 104 ? 3.414 6.643 -10.463 1.00 90.19 104 LEU A CA 1
ATOM 815 C C . LEU A 1 104 ? 4.121 6.740 -11.808 1.00 90.19 104 LEU A C 1
ATOM 817 O O . LEU A 1 104 ? 3.570 7.242 -12.789 1.00 90.19 104 LEU A O 1
ATOM 821 N N . MET A 1 105 ? 5.334 6.215 -11.846 1.00 85.94 105 MET A N 1
ATOM 822 C CA . MET A 1 105 ? 6.177 6.144 -13.027 1.00 85.94 105 MET A CA 1
ATOM 823 C C . MET A 1 105 ? 6.535 4.679 -13.260 1.00 85.94 105 MET A C 1
ATOM 825 O O . MET A 1 105 ? 6.642 3.900 -12.323 1.00 85.94 105 MET A O 1
ATOM 829 N N . THR A 1 106 ? 6.678 4.273 -14.513 1.00 80.94 106 THR A N 1
ATOM 830 C CA . THR A 1 106 ? 7.111 2.912 -14.849 1.00 80.94 106 THR A CA 1
ATOM 831 C C . THR A 1 106 ? 7.988 2.960 -16.080 1.00 80.94 106 THR A C 1
ATOM 833 O O . THR A 1 106 ? 7.650 3.681 -17.025 1.00 80.94 106 THR A O 1
ATOM 836 N N . SER A 1 107 ? 9.022 2.131 -16.140 1.00 77.12 107 SER A N 1
ATOM 837 C CA . SER A 1 107 ? 9.815 1.932 -17.348 1.00 77.12 107 SER A CA 1
ATOM 838 C C . SER A 1 107 ? 9.717 0.486 -17.817 1.00 77.12 107 SER A C 1
ATOM 840 O O . SER A 1 107 ? 9.742 -0.440 -17.016 1.00 77.12 107 SER A O 1
ATOM 842 N N . SER A 1 108 ? 9.657 0.259 -19.132 1.00 72.62 108 SER A N 1
ATOM 843 C CA . SER A 1 108 ? 9.780 -1.103 -19.678 1.00 72.62 108 SER A CA 1
ATOM 844 C C . SER A 1 108 ? 11.142 -1.731 -19.369 1.00 72.62 108 SER A C 1
ATOM 846 O O . SER A 1 108 ? 11.262 -2.950 -19.389 1.00 72.62 108 SER A O 1
ATOM 848 N N . LYS A 1 109 ? 12.150 -0.907 -19.051 1.00 71.69 109 LYS A N 1
ATOM 849 C CA . LYS A 1 109 ? 13.480 -1.353 -18.615 1.00 71.69 109 LYS A CA 1
ATOM 850 C C . LYS A 1 109 ? 13.484 -1.960 -17.210 1.00 71.69 109 LYS A C 1
ATOM 852 O O . LYS A 1 109 ? 14.453 -2.619 -16.860 1.00 71.69 109 LYS A O 1
ATOM 857 N N . ASP A 1 110 ? 12.427 -1.744 -16.428 1.00 68.06 110 ASP A N 1
ATOM 858 C CA . ASP A 1 110 ? 12.305 -2.301 -15.076 1.00 68.06 110 ASP A CA 1
ATOM 859 C C . ASP A 1 110 ? 11.787 -3.752 -15.099 1.00 68.06 110 ASP A C 1
ATOM 861 O O . ASP A 1 110 ? 11.780 -4.432 -14.073 1.00 68.06 110 ASP A O 1
ATOM 865 N N . ASN A 1 111 ? 11.351 -4.246 -16.264 1.00 71.62 111 ASN A N 1
ATOM 866 C CA . ASN A 1 111 ? 10.867 -5.610 -16.423 1.00 71.62 111 ASN A CA 1
ATOM 867 C C . ASN A 1 111 ? 12.020 -6.571 -16.725 1.00 71.62 111 ASN A C 1
ATOM 869 O O . ASN A 1 111 ? 12.743 -6.396 -17.702 1.00 71.62 111 ASN A O 1
ATOM 873 N N . PHE A 1 112 ? 12.104 -7.659 -15.956 1.00 67.25 112 PHE A N 1
ATOM 874 C CA . PHE A 1 112 ? 13.034 -8.760 -16.239 1.00 67.25 112 PHE A CA 1
ATOM 875 C C . PHE A 1 112 ? 12.711 -9.498 -17.545 1.00 67.25 112 PHE A C 1
ATOM 877 O O . PHE A 1 112 ? 13.616 -9.971 -18.226 1.00 67.25 112 PHE A O 1
ATOM 884 N N . TYR A 1 113 ? 11.428 -9.591 -17.911 1.00 69.25 113 TYR A N 1
ATOM 885 C CA . TYR A 1 113 ? 10.989 -10.262 -19.134 1.00 69.25 113 TYR A CA 1
ATOM 886 C C . TYR A 1 113 ? 10.239 -9.300 -20.051 1.00 69.25 113 TYR A C 1
ATOM 888 O O . TYR A 1 113 ? 9.313 -8.611 -19.619 1.00 69.25 113 TYR A O 1
ATOM 896 N N . LEU A 1 114 ? 10.574 -9.333 -21.343 1.00 69.12 114 LEU A N 1
ATOM 897 C CA . LEU A 1 114 ? 9.924 -8.526 -22.384 1.00 69.12 114 LEU A CA 1
ATOM 898 C C . LEU A 1 114 ? 8.421 -8.821 -22.523 1.00 69.12 114 LEU A C 1
ATOM 900 O O . LEU A 1 114 ? 7.652 -7.953 -22.926 1.00 69.12 114 LEU A O 1
ATOM 904 N N . SER A 1 115 ? 7.994 -10.038 -22.175 1.00 71.62 115 SER A N 1
ATOM 905 C CA . SER A 1 115 ? 6.589 -10.457 -22.199 1.00 71.62 115 SER A CA 1
ATOM 906 C C . SER A 1 115 ? 5.805 -10.059 -20.946 1.00 71.62 115 SER A C 1
ATOM 908 O O . SER A 1 115 ? 4.584 -10.221 -20.926 1.00 71.62 115 SER A O 1
ATOM 910 N N . THR A 1 116 ? 6.468 -9.569 -19.893 1.00 71.50 116 THR A N 1
ATOM 911 C CA . THR A 1 116 ? 5.774 -9.145 -18.675 1.00 71.50 116 THR A CA 1
ATOM 912 C C . THR A 1 116 ? 5.075 -7.815 -18.938 1.00 71.50 116 THR A C 1
ATOM 914 O O . THR A 1 116 ? 5.730 -6.844 -19.333 1.00 71.50 116 THR A O 1
ATOM 917 N N . PRO A 1 117 ? 3.750 -7.725 -18.722 1.00 77.69 117 PRO A N 1
ATOM 918 C CA . PRO A 1 117 ? 3.049 -6.465 -18.879 1.00 77.69 117 PRO A CA 1
ATOM 919 C C . PRO A 1 117 ? 3.610 -5.452 -17.880 1.00 77.69 117 PRO A C 1
ATOM 921 O O . PRO A 1 117 ? 3.740 -5.743 -16.694 1.00 77.69 117 PRO A O 1
ATOM 924 N N . ASN A 1 118 ? 3.936 -4.255 -18.362 1.00 83.25 118 ASN A N 1
ATOM 925 C CA . ASN A 1 118 ? 4.365 -3.162 -17.502 1.00 83.25 118 ASN A CA 1
ATOM 926 C C . ASN A 1 118 ? 3.155 -2.655 -16.701 1.00 83.25 118 ASN A C 1
ATOM 928 O O . ASN A 1 118 ? 2.323 -1.914 -17.230 1.00 83.25 118 ASN A O 1
ATOM 932 N N . VAL A 1 119 ? 3.010 -3.140 -15.468 1.00 87.25 119 VAL A N 1
ATOM 933 C CA . VAL A 1 119 ? 1.915 -2.807 -14.551 1.00 87.25 119 VAL A CA 1
ATOM 934 C C . VAL A 1 119 ? 2.442 -2.653 -13.134 1.00 87.25 119 VAL A C 1
ATOM 936 O O . VAL A 1 119 ? 3.348 -3.369 -12.714 1.00 87.25 119 VAL A O 1
ATOM 939 N N . ILE A 1 120 ? 1.821 -1.757 -12.372 1.00 88.19 120 ILE A N 1
ATOM 940 C CA . ILE A 1 120 ? 2.070 -1.623 -10.936 1.00 88.19 120 ILE A CA 1
ATOM 941 C C . ILE A 1 120 ? 0.971 -2.366 -10.190 1.00 88.19 120 ILE A C 1
ATOM 943 O O . ILE A 1 120 ? -0.209 -2.146 -10.453 1.00 88.19 120 ILE A O 1
ATOM 947 N N . GLN A 1 121 ? 1.347 -3.218 -9.240 1.00 90.12 121 GLN A N 1
ATOM 948 C CA . GLN A 1 121 ? 0.389 -3.806 -8.307 1.00 90.12 121 GLN A CA 1
ATOM 949 C C . GLN A 1 121 ? 0.179 -2.864 -7.124 1.00 90.12 121 GLN A C 1
ATOM 951 O O . GLN A 1 121 ? 1.139 -2.425 -6.491 1.00 90.12 121 GLN A O 1
ATOM 956 N N . MET A 1 122 ? -1.079 -2.555 -6.825 1.00 92.00 122 MET A N 1
ATOM 957 C CA . MET A 1 122 ? -1.473 -1.682 -5.725 1.00 92.00 122 MET A CA 1
ATOM 958 C C . MET A 1 122 ? -2.558 -2.357 -4.895 1.00 92.00 122 MET A C 1
ATOM 960 O O . MET A 1 122 ? -3.441 -3.012 -5.433 1.00 92.00 122 MET A O 1
ATOM 964 N N . ALA A 1 123 ? -2.531 -2.153 -3.583 1.00 92.31 123 ALA A N 1
ATOM 965 C CA . ALA A 1 123 ? -3.629 -2.522 -2.705 1.00 92.31 123 ALA A CA 1
ATOM 966 C C . ALA A 1 123 ? -3.971 -1.349 -1.788 1.00 92.31 123 ALA A C 1
ATOM 968 O O . ALA A 1 123 ? -3.087 -0.619 -1.339 1.00 92.31 123 ALA A O 1
ATOM 969 N N . VAL A 1 124 ? -5.262 -1.178 -1.511 1.00 91.12 124 VAL A N 1
ATOM 970 C CA . VAL A 1 124 ? -5.766 -0.197 -0.549 1.00 91.12 124 VAL A CA 1
ATOM 971 C C . VAL A 1 124 ? -6.353 -0.969 0.616 1.00 91.12 124 VAL A C 1
ATOM 973 O O . VAL A 1 124 ? -7.259 -1.777 0.436 1.00 91.12 124 VAL A O 1
ATOM 976 N N . HIS A 1 125 ? -5.836 -0.719 1.811 1.00 87.25 125 HIS A N 1
ATOM 977 C CA . HIS A 1 125 ? -6.200 -1.468 3.003 1.00 87.25 125 HIS A CA 1
ATOM 978 C C . HIS A 1 125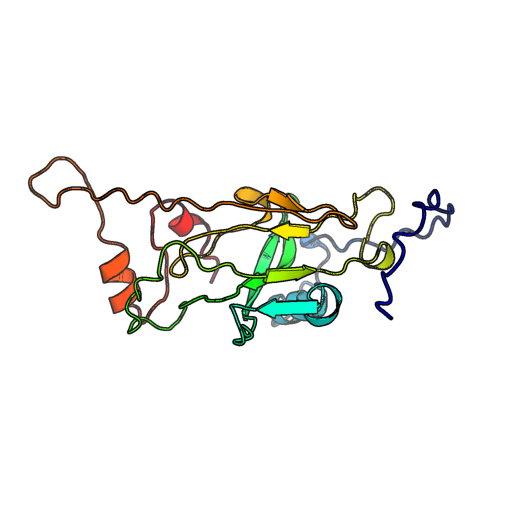 ? -6.214 -0.565 4.239 1.00 87.25 125 HIS A C 1
ATOM 980 O O . HIS A 1 125 ? -5.854 0.613 4.192 1.00 87.25 125 HIS A O 1
ATOM 986 N N . SER A 1 126 ? -6.650 -1.127 5.365 1.00 85.00 126 SER A N 1
ATOM 987 C CA . SER A 1 126 ? -6.595 -0.456 6.663 1.00 85.00 126 SER A CA 1
ATOM 988 C C . SER A 1 126 ? -5.141 -0.139 7.048 1.00 85.00 126 SER A C 1
ATOM 990 O O . SER A 1 126 ? -4.291 -1.019 6.904 1.00 85.00 126 SER A O 1
ATOM 992 N N . PRO A 1 127 ? -4.830 1.050 7.604 1.00 84.25 127 PRO A N 1
ATOM 993 C CA . PRO A 1 127 ? -3.453 1.441 7.941 1.00 84.25 127 PRO A CA 1
ATOM 994 C C . PRO A 1 127 ? -2.800 0.537 8.996 1.00 84.25 127 PRO A C 1
ATOM 996 O O . PRO A 1 127 ? -1.578 0.545 9.159 1.00 84.25 127 PRO A O 1
ATOM 999 N N . PHE A 1 128 ? -3.622 -0.227 9.719 1.00 81.12 128 PHE A N 1
ATOM 1000 C CA . PHE A 1 128 ? -3.196 -1.131 10.774 1.00 81.12 128 PHE A CA 1
ATOM 1001 C C . PHE A 1 128 ? -2.713 -2.490 10.238 1.00 81.12 128 PHE A C 1
ATOM 1003 O O . PHE A 1 128 ? -1.898 -3.136 10.891 1.00 81.12 128 PHE A O 1
ATOM 1010 N N . MET A 1 129 ? -3.183 -2.931 9.066 1.00 78.31 129 MET A N 1
ATOM 1011 C CA . MET A 1 129 ? -2.835 -4.242 8.499 1.00 78.31 129 MET A CA 1
ATOM 1012 C C . MET A 1 129 ? -1.828 -4.119 7.358 1.00 78.31 129 MET A C 1
ATOM 1014 O O . MET A 1 129 ? -1.695 -3.057 6.760 1.00 78.31 129 MET A O 1
ATOM 1018 N N . MET A 1 130 ? -1.136 -5.212 7.050 1.00 77.44 130 MET A N 1
ATOM 1019 C CA . MET A 1 130 ? -0.358 -5.353 5.821 1.00 77.44 130 MET A CA 1
ATOM 1020 C C . MET A 1 130 ? -1.080 -6.328 4.905 1.00 77.44 130 MET A C 1
ATOM 1022 O O . MET A 1 130 ? -1.608 -7.333 5.375 1.00 77.44 130 MET A O 1
ATOM 1026 N N . VAL A 1 131 ? -1.069 -6.031 3.613 1.00 81.19 131 VAL A N 1
ATOM 1027 C CA . VAL A 1 131 ? -1.610 -6.911 2.577 1.00 81.19 131 VAL A CA 1
ATOM 1028 C C . VAL A 1 131 ? -0.562 -7.117 1.503 1.00 81.19 131 VAL A C 1
ATOM 1030 O O . VAL A 1 131 ? 0.290 -6.255 1.267 1.00 81.19 131 VAL A O 1
ATOM 1033 N N . ASN A 1 132 ? -0.636 -8.260 0.838 1.00 83.94 132 ASN A N 1
ATOM 1034 C CA . ASN A 1 132 ? 0.187 -8.522 -0.323 1.00 83.94 132 ASN A CA 1
ATOM 1035 C C . ASN A 1 132 ? -0.545 -8.018 -1.583 1.00 83.94 132 ASN A C 1
ATOM 1037 O O . ASN A 1 132 ? -1.565 -8.605 -1.953 1.00 83.94 132 ASN A O 1
ATOM 1041 N N . PRO A 1 133 ? -0.046 -6.978 -2.279 1.00 88.94 133 PRO A N 1
ATOM 1042 C CA . PRO A 1 133 ? -0.726 -6.431 -3.453 1.00 88.94 133 PRO A CA 1
ATOM 1043 C C . PRO A 1 133 ? -0.775 -7.398 -4.643 1.00 88.94 133 PRO A C 1
ATOM 1045 O O . PRO A 1 133 ? -1.575 -7.193 -5.548 1.00 88.94 133 PRO A O 1
ATOM 1048 N N . PHE A 1 134 ? 0.028 -8.464 -4.651 1.00 86.50 134 PHE A N 1
ATOM 1049 C CA . PHE A 1 134 ? -0.048 -9.507 -5.676 1.00 86.50 134 PHE A CA 1
ATOM 1050 C C . PHE A 1 134 ? -1.203 -10.495 -5.447 1.00 86.50 134 PHE A C 1
ATOM 1052 O O . PHE A 1 134 ? -1.577 -11.202 -6.377 1.00 86.50 134 PHE A O 1
ATOM 1059 N N . ILE A 1 135 ? -1.752 -10.551 -4.227 1.00 86.50 135 ILE A N 1
ATOM 1060 C CA . ILE A 1 135 ? -2.834 -11.470 -3.835 1.00 86.50 135 ILE A CA 1
ATOM 1061 C C . ILE A 1 135 ? -4.154 -10.709 -3.677 1.00 86.50 135 ILE A C 1
ATOM 1063 O O . ILE A 1 135 ? -5.165 -11.103 -4.247 1.00 86.50 135 ILE A O 1
ATOM 1067 N N . GLU A 1 136 ? -4.137 -9.608 -2.922 1.00 86.31 136 GLU A N 1
ATOM 1068 C CA . GLU A 1 136 ? -5.333 -8.829 -2.557 1.00 86.31 136 GLU A CA 1
ATOM 1069 C C . GLU A 1 136 ? -5.422 -7.478 -3.286 1.00 86.31 136 GLU A C 1
ATOM 1071 O O . GLU A 1 136 ? -6.333 -6.685 -3.048 1.00 86.31 136 GLU A O 1
ATOM 1076 N N . GLY A 1 137 ? -4.446 -7.176 -4.143 1.00 89.75 137 GLY A N 1
ATOM 1077 C CA . GLY A 1 137 ? -4.383 -5.916 -4.870 1.00 89.75 137 GLY A CA 1
ATOM 1078 C C . GLY A 1 137 ? -5.029 -5.955 -6.252 1.00 89.75 137 GLY A C 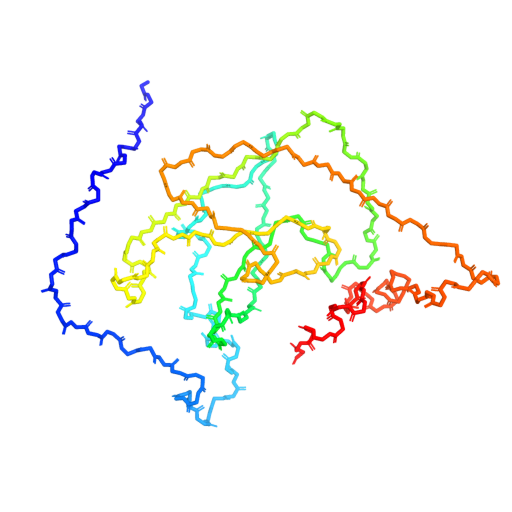1
ATOM 1079 O O . GLY A 1 137 ? -5.724 -6.888 -6.649 1.00 89.75 137 GLY A O 1
ATOM 1080 N N . PHE A 1 138 ? -4.781 -4.887 -6.997 1.00 91.25 138 PHE A N 1
ATOM 1081 C CA . PHE A 1 138 ? -5.201 -4.692 -8.374 1.00 91.25 138 PHE A CA 1
ATOM 1082 C C . PHE A 1 138 ? -4.061 -4.073 -9.188 1.00 91.25 138 PHE A C 1
ATOM 1084 O O . PHE A 1 138 ? -3.184 -3.383 -8.664 1.00 91.25 138 PHE A O 1
ATOM 1091 N N . SER A 1 139 ? -4.092 -4.305 -10.500 1.00 91.31 139 SER A N 1
ATOM 1092 C CA . SER A 1 139 ? -3.060 -3.825 -11.418 1.00 91.31 139 SER A CA 1
ATOM 1093 C C . SER A 1 139 ? -3.415 -2.464 -12.017 1.00 91.31 139 SER A C 1
ATOM 1095 O O . SER A 1 139 ? -4.481 -2.283 -12.608 1.00 91.31 139 SER A O 1
ATOM 1097 N N . ILE A 1 140 ? -2.480 -1.526 -11.931 1.00 90.69 140 ILE A N 1
ATOM 1098 C CA . ILE A 1 140 ? -2.537 -0.198 -12.536 1.00 90.69 140 ILE A CA 1
ATOM 1099 C C . ILE A 1 140 ? -1.674 -0.211 -13.791 1.00 90.69 140 ILE A C 1
ATOM 1101 O O . ILE A 1 140 ? -0.495 -0.568 -13.747 1.00 90.69 140 ILE A O 1
ATOM 1105 N N . ARG A 1 141 ? -2.262 0.184 -14.921 1.00 89.38 141 ARG A N 1
ATOM 1106 C CA . ARG A 1 141 ? -1.532 0.324 -16.180 1.00 89.38 141 ARG A CA 1
ATOM 1107 C C . ARG A 1 141 ? -0.928 1.723 -16.279 1.00 89.38 141 ARG A C 1
ATOM 1109 O O . ARG A 1 141 ? -1.570 2.692 -15.863 1.00 89.38 141 ARG A O 1
ATOM 1116 N N . PRO A 1 142 ? 0.267 1.857 -16.871 1.00 87.50 142 PRO A N 1
ATOM 1117 C CA . PRO A 1 142 ? 0.834 3.162 -17.152 1.00 87.50 142 PRO A CA 1
ATOM 1118 C C . PRO A 1 142 ? -0.055 3.946 -18.118 1.00 87.50 142 PRO A C 1
ATOM 1120 O O . PRO A 1 142 ? -0.963 3.403 -18.755 1.00 87.50 142 PRO A O 1
ATOM 1123 N N . CYS A 1 143 ? 0.227 5.243 -18.241 1.00 87.69 143 CYS A N 1
ATOM 1124 C CA . CYS A 1 143 ? -0.458 6.121 -19.192 1.00 87.69 143 CYS A CA 1
ATOM 1125 C C . CYS A 1 143 ? -1.972 6.252 -18.977 1.00 87.69 143 CYS A C 1
ATOM 1127 O O . CYS A 1 143 ? -2.696 6.650 -19.887 1.00 87.69 143 CYS A O 1
ATOM 1129 N N . THR A 1 144 ? -2.450 5.936 -17.774 1.00 88.44 144 THR A N 1
ATOM 1130 C CA . THR A 1 144 ? -3.868 5.986 -17.428 1.00 88.44 144 THR A CA 1
ATOM 1131 C C . THR A 1 144 ? -4.047 6.715 -16.104 1.00 88.44 144 THR A C 1
ATOM 1133 O O . THR A 1 144 ? -3.361 6.428 -15.125 1.00 88.44 144 THR A O 1
ATOM 1136 N N . THR A 1 145 ? -4.988 7.656 -16.062 1.00 92.94 145 THR A N 1
ATOM 1137 C CA . THR A 1 145 ? -5.410 8.305 -14.818 1.00 92.94 145 THR A CA 1
ATOM 1138 C C . THR A 1 145 ? -6.597 7.549 -14.237 1.00 92.94 145 THR A C 1
ATOM 1140 O O . THR A 1 145 ? -7.667 7.503 -14.843 1.00 92.94 145 THR A O 1
ATOM 1143 N N . TYR A 1 146 ? -6.422 6.989 -13.044 1.00 92.31 146 TYR A N 1
ATOM 1144 C CA . TYR A 1 146 ? -7.470 6.265 -12.332 1.00 92.31 146 TYR A CA 1
ATOM 1145 C C . TYR A 1 146 ? -8.136 7.177 -11.302 1.00 92.31 146 TYR A C 1
ATOM 1147 O O . TYR A 1 146 ? -7.462 7.859 -10.534 1.00 92.31 146 TYR A O 1
ATOM 1155 N N . LYS A 1 147 ? -9.472 7.177 -11.266 1.00 92.62 147 LYS A N 1
ATOM 1156 C CA . LYS A 1 147 ? -10.260 7.830 -10.212 1.00 92.62 147 LYS A CA 1
ATOM 1157 C C . LYS A 1 147 ? -10.946 6.751 -9.390 1.00 92.62 147 LYS A C 1
ATOM 1159 O O . LYS A 1 147 ? -11.856 6.091 -9.882 1.00 92.62 147 LYS A O 1
ATOM 1164 N N . MET A 1 148 ? -10.499 6.574 -8.153 1.00 89.88 148 MET A N 1
ATOM 1165 C CA . MET A 1 148 ? -11.041 5.574 -7.238 1.00 89.88 148 MET A CA 1
ATOM 1166 C C . MET A 1 148 ? -11.876 6.256 -6.159 1.00 89.88 148 MET A C 1
ATOM 1168 O O . MET A 1 148 ? -11.419 7.200 -5.519 1.00 89.88 148 MET A O 1
ATOM 1172 N N . GLN A 1 149 ? -13.096 5.767 -5.950 1.00 89.38 149 GLN A N 1
ATOM 1173 C CA . GLN A 1 149 ? -13.926 6.157 -4.815 1.00 89.38 149 GLN A CA 1
ATOM 1174 C C . GLN A 1 149 ? -13.897 5.023 -3.798 1.00 89.38 149 GLN A C 1
ATOM 1176 O O . GLN A 1 149 ? -14.300 3.902 -4.098 1.00 89.38 149 GLN A O 1
ATOM 1181 N N . LEU A 1 150 ? -13.376 5.314 -2.611 1.00 86.50 150 LEU A N 1
ATOM 1182 C CA . LEU A 1 150 ? -13.225 4.330 -1.549 1.00 86.50 150 LEU A CA 1
ATOM 1183 C C . LEU A 1 150 ? -14.392 4.447 -0.572 1.00 86.50 150 LEU A C 1
ATOM 1185 O O . LEU A 1 150 ? -14.699 5.537 -0.090 1.00 86.50 150 LEU A O 1
ATOM 1189 N N . HIS A 1 151 ? -15.006 3.313 -0.249 1.00 84.50 151 HIS A N 1
ATOM 1190 C CA . HIS A 1 151 ? -16.023 3.214 0.789 1.00 84.50 151 HIS A CA 1
ATOM 1191 C C . HIS A 1 151 ? -15.532 2.268 1.887 1.00 84.50 151 HIS A C 1
ATOM 1193 O O . HIS A 1 151 ? -15.297 1.086 1.636 1.00 84.50 151 HIS A O 1
ATOM 1199 N N . LYS A 1 152 ? -15.377 2.779 3.115 1.00 83.25 152 LYS A N 1
ATOM 1200 C CA . LYS A 1 152 ? -14.991 1.950 4.263 1.00 83.25 152 LYS A CA 1
ATOM 1201 C C . LYS A 1 152 ? -16.183 1.099 4.693 1.00 83.25 152 LYS A C 1
ATOM 1203 O O . LYS A 1 152 ? -17.234 1.634 5.032 1.00 83.25 152 LYS A O 1
ATOM 1208 N N . ILE A 1 153 ? -15.991 -0.215 4.735 1.00 82.75 153 ILE A N 1
ATOM 1209 C CA . ILE A 1 153 ? -16.938 -1.154 5.339 1.00 82.75 153 ILE A CA 1
ATOM 1210 C C . ILE A 1 153 ? -16.331 -1.624 6.659 1.00 82.75 153 ILE A C 1
ATOM 1212 O O . ILE A 1 153 ? -15.195 -2.091 6.691 1.00 82.75 153 ILE A O 1
ATOM 1216 N N . GLU A 1 154 ? -17.072 -1.471 7.751 1.00 80.69 154 GLU A N 1
ATOM 1217 C CA . GLU A 1 154 ? -16.659 -1.910 9.082 1.00 80.69 154 GLU A CA 1
ATOM 1218 C 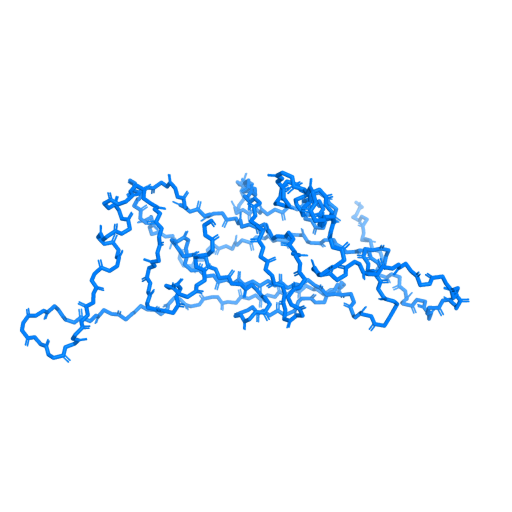C . GLU A 1 154 ? -17.680 -2.907 9.619 1.00 80.69 154 GLU A C 1
ATOM 1220 O O . GLU A 1 154 ? -18.882 -2.641 9.620 1.00 80.69 154 GLU A O 1
ATOM 1225 N N . LYS A 1 155 ? -17.195 -4.075 10.045 1.00 78.56 155 LYS A N 1
ATOM 1226 C CA . LYS A 1 155 ? -18.015 -5.128 10.637 1.00 78.56 155 LYS A CA 1
ATOM 1227 C C . LYS A 1 155 ? -17.622 -5.284 12.098 1.00 78.56 155 LYS A C 1
ATOM 1229 O O . LYS A 1 155 ? -16.563 -5.823 12.402 1.00 78.56 155 LYS A O 1
ATOM 1234 N N . THR A 1 156 ? -18.486 -4.826 12.993 1.00 77.75 156 THR A N 1
ATOM 1235 C CA . THR A 1 156 ? -18.313 -4.999 14.438 1.00 77.75 156 THR A CA 1
ATOM 1236 C C . THR A 1 156 ? -19.050 -6.258 14.879 1.00 77.75 156 THR A C 1
ATOM 1238 O O . THR A 1 156 ? -20.254 -6.388 14.662 1.00 77.75 156 THR A O 1
ATOM 1241 N N . LEU A 1 157 ? -18.321 -7.202 15.471 1.00 77.75 157 LEU A N 1
ATOM 1242 C CA . LEU A 1 157 ? -18.878 -8.430 16.033 1.00 77.75 157 LEU A CA 1
ATOM 1243 C C . LEU A 1 157 ? -19.074 -8.257 17.542 1.00 77.75 157 LEU A C 1
ATOM 1245 O O . LEU A 1 157 ? -18.298 -7.566 18.199 1.00 77.75 157 LEU A O 1
ATOM 1249 N N . LEU A 1 158 ? -20.130 -8.863 18.087 1.00 77.06 158 LEU A N 1
ATOM 1250 C CA . LEU A 1 158 ? -20.410 -8.794 19.520 1.00 77.06 158 LEU A CA 1
ATOM 1251 C C . LEU A 1 158 ? -19.397 -9.650 20.304 1.00 77.06 158 LEU A C 1
ATOM 1253 O O . LEU A 1 158 ? -19.063 -10.743 19.839 1.00 77.06 158 LEU A O 1
ATOM 1257 N N . PRO A 1 159 ? -18.914 -9.193 21.475 1.00 72.50 159 PRO A N 1
ATOM 1258 C CA . PRO A 1 159 ? -18.053 -9.998 22.344 1.00 72.50 159 PRO A CA 1
ATOM 1259 C C . PRO A 1 159 ? -18.829 -11.173 22.967 1.00 72.50 159 PRO A C 1
ATOM 1261 O O . PRO A 1 159 ? -20.032 -11.308 22.764 1.00 72.50 159 PRO A O 1
ATOM 1264 N N . ALA A 1 160 ? -18.173 -12.033 23.749 1.00 69.12 160 ALA A N 1
ATOM 1265 C CA . ALA A 1 160 ? -18.877 -13.051 24.539 1.00 69.12 160 ALA A CA 1
ATOM 1266 C C . ALA A 1 160 ? -20.013 -12.414 25.384 1.00 69.12 160 ALA A C 1
ATOM 1268 O O . ALA A 1 160 ? -19.850 -11.280 25.846 1.00 69.12 160 ALA A O 1
ATOM 1269 N N . PRO A 1 161 ? -21.163 -13.091 25.595 1.00 77.06 161 PRO A N 1
ATOM 1270 C CA . PRO A 1 161 ? -21.440 -14.521 25.394 1.00 77.06 161 PRO A CA 1
ATOM 1271 C C . PRO A 1 161 ? -22.026 -14.885 24.018 1.00 77.06 161 PRO A C 1
ATOM 1273 O O . PRO A 1 161 ? -22.484 -16.010 23.824 1.00 77.06 161 PRO A O 1
ATOM 1276 N N . TYR A 1 162 ? -22.054 -13.955 23.064 1.00 75.44 162 TYR A N 1
ATOM 1277 C CA . TYR A 1 162 ? -22.547 -14.250 21.721 1.00 75.44 162 TYR A CA 1
ATOM 1278 C C . TYR A 1 162 ? -21.617 -15.259 21.027 1.00 75.44 162 TYR A C 1
ATOM 1280 O O . TYR A 1 162 ? -20.402 -15.239 21.224 1.00 75.44 162 TYR A O 1
ATOM 1288 N N . SER A 1 163 ? -22.179 -16.149 20.205 1.00 68.94 163 SER A N 1
ATOM 1289 C CA . SER A 1 163 ? -21.456 -17.212 19.490 1.00 68.94 163 SER A CA 1
ATOM 1290 C C . SER A 1 163 ? -20.644 -16.671 18.306 1.00 68.94 163 SER A C 1
ATOM 1292 O O . SER A 1 163 ? -20.773 -17.135 17.176 1.00 68.94 163 SER A O 1
ATOM 1294 N N . THR A 1 164 ? -19.851 -15.631 18.539 1.00 66.12 164 THR A N 1
ATOM 1295 C CA . THR A 1 164 ? -19.041 -14.969 17.517 1.00 66.12 164 THR A CA 1
ATOM 1296 C C . THR A 1 164 ? -17.628 -15.546 17.440 1.00 66.12 164 THR A C 1
ATOM 1298 O O . THR A 1 164 ? -16.957 -15.295 16.446 1.00 66.12 164 THR A O 1
ATOM 1301 N N . ASN A 1 165 ? -17.186 -16.324 18.445 1.00 70.31 165 ASN A N 1
ATOM 1302 C CA . ASN A 1 165 ? -15.837 -16.907 18.578 1.00 70.31 165 ASN A CA 1
ATOM 1303 C C . ASN A 1 165 ? -14.725 -15.958 18.085 1.00 70.31 165 ASN A C 1
ATOM 1305 O O . ASN A 1 165 ? -13.843 -16.337 17.318 1.00 70.31 165 ASN A O 1
ATOM 1309 N N . CYS A 1 166 ? -14.839 -14.681 18.456 1.00 71.69 166 CYS A N 1
ATOM 1310 C CA . CYS A 1 166 ? -13.956 -13.632 17.971 1.00 71.69 166 CYS A CA 1
ATOM 1311 C C . CYS A 1 166 ? -12.742 -13.483 18.876 1.00 71.69 166 CYS A C 1
ATOM 1313 O O . CYS A 1 166 ? -12.873 -13.325 20.089 1.00 71.69 166 CYS A O 1
ATOM 1315 N N . THR A 1 167 ? -11.563 -13.442 18.266 1.00 78.19 167 THR A N 1
ATOM 1316 C CA . THR A 1 167 ? -10.341 -12.983 18.921 1.00 78.19 167 THR A CA 1
ATOM 1317 C C . THR A 1 167 ? -10.204 -11.477 18.724 1.00 78.19 167 THR A C 1
ATOM 1319 O O . THR A 1 167 ? -10.302 -10.979 17.601 1.00 78.19 167 THR A O 1
ATOM 1322 N N . ASP A 1 168 ? -9.963 -10.735 19.806 1.00 82.12 168 ASP A N 1
ATOM 1323 C CA . ASP A 1 168 ? -9.639 -9.310 19.720 1.00 82.12 168 ASP A CA 1
ATOM 1324 C C . ASP A 1 168 ? -8.172 -9.124 19.307 1.00 82.12 168 ASP A C 1
ATOM 1326 O O . ASP A 1 168 ? -7.271 -8.874 20.116 1.00 82.12 168 ASP A O 1
ATOM 1330 N N . TYR A 1 169 ? -7.939 -9.265 18.005 1.00 78.81 169 TYR A N 1
ATOM 1331 C CA . TYR A 1 169 ? -6.625 -9.089 17.404 1.00 78.81 169 TYR A CA 1
ATOM 1332 C C . TYR A 1 169 ? -6.073 -7.672 17.585 1.00 78.81 169 TYR A C 1
ATOM 1334 O O . TYR A 1 169 ? -4.859 -7.490 17.658 1.00 78.81 169 TYR A O 1
ATOM 1342 N N . PHE A 1 170 ? -6.936 -6.660 17.684 1.00 82.50 170 PHE A N 1
ATOM 1343 C CA . PHE A 1 170 ? -6.495 -5.276 17.802 1.00 82.50 170 PHE A CA 1
ATOM 1344 C C . PHE A 1 170 ? -5.895 -4.995 19.179 1.00 82.50 170 PHE A C 1
ATOM 1346 O O . PHE A 1 170 ? -4.818 -4.400 19.280 1.00 82.50 170 PHE A O 1
ATOM 1353 N N . THR A 1 171 ? -6.531 -5.495 20.240 1.00 85.00 171 THR A N 1
ATOM 1354 C CA . THR A 1 171 ? -5.967 -5.436 21.594 1.00 85.00 171 THR A CA 1
ATOM 1355 C C . THR A 1 171 ? -4.646 -6.206 21.680 1.00 85.00 171 THR A C 1
ATOM 1357 O O . THR A 1 171 ? -3.673 -5.689 22.234 1.00 85.00 171 THR A O 1
ATOM 1360 N N . MET A 1 172 ? -4.553 -7.389 21.060 1.00 84.56 172 MET A N 1
ATOM 1361 C CA . MET A 1 172 ? -3.303 -8.163 21.009 1.00 84.56 172 MET A CA 1
ATOM 1362 C C . MET A 1 172 ? -2.184 -7.437 20.247 1.00 84.56 172 MET A C 1
ATOM 1364 O O . MET A 1 172 ? -1.048 -7.392 20.717 1.00 84.56 172 MET A O 1
ATOM 1368 N N . TRP A 1 173 ? -2.491 -6.840 19.095 1.00 83.31 173 TRP A N 1
ATOM 1369 C CA . TRP A 1 173 ? -1.543 -6.064 18.291 1.00 83.31 173 TRP A CA 1
ATOM 1370 C C . TRP A 1 173 ? -0.980 -4.870 19.067 1.00 83.31 173 TRP A C 1
ATOM 1372 O O . TRP A 1 173 ? 0.233 -4.644 19.065 1.00 83.31 173 TRP A O 1
ATOM 1382 N N . ARG A 1 174 ? -1.834 -4.147 19.807 1.00 84.88 174 ARG A N 1
ATOM 1383 C CA . ARG A 1 174 ? -1.404 -3.054 20.693 1.00 84.88 174 ARG A CA 1
ATOM 1384 C C . ARG A 1 174 ? -0.496 -3.546 21.813 1.00 84.88 174 ARG A C 1
ATOM 1386 O O . ARG A 1 174 ? 0.562 -2.960 22.027 1.00 84.88 174 ARG A O 1
ATOM 1393 N N . ALA A 1 175 ? -0.872 -4.637 22.481 1.00 85.88 175 ALA A N 1
ATOM 1394 C CA . ALA A 1 175 ? -0.071 -5.239 23.547 1.00 85.88 175 ALA A CA 1
ATOM 1395 C C . ALA A 1 175 ? 1.323 -5.683 23.063 1.00 85.88 175 ALA A C 1
ATOM 1397 O O . ALA A 1 175 ? 2.277 -5.685 23.835 1.00 85.88 175 ALA A O 1
ATOM 1398 N N . ARG A 1 176 ? 1.460 -6.003 21.770 1.00 83.12 176 ARG A N 1
ATOM 1399 C CA . ARG A 1 176 ? 2.727 -6.356 21.110 1.00 83.12 176 ARG A CA 1
ATOM 1400 C C . ARG A 1 176 ? 3.491 -5.148 20.548 1.00 83.12 176 ARG A C 1
ATOM 1402 O O . ARG A 1 176 ? 4.392 -5.325 19.735 1.00 83.12 176 ARG A O 1
ATOM 1409 N N . GLY A 1 177 ? 3.128 -3.922 20.924 1.00 82.25 177 GLY A N 1
ATOM 1410 C CA . GLY A 1 177 ? 3.803 -2.708 20.453 1.00 82.25 177 GLY A CA 1
ATOM 1411 C C . GLY A 1 177 ? 3.505 -2.350 18.994 1.00 82.25 177 GLY A C 1
ATOM 1412 O O . GLY A 1 177 ? 4.273 -1.629 18.362 1.00 82.25 177 GLY A O 1
ATOM 1413 N N . GLY A 1 178 ? 2.392 -2.834 18.444 1.00 78.38 178 GLY A N 1
ATOM 1414 C CA . GLY A 1 178 ? 2.005 -2.577 17.060 1.00 78.38 178 GLY A CA 1
ATOM 1415 C C . GLY A 1 178 ? 2.566 -3.592 16.062 1.00 78.38 178 GLY A C 1
ATOM 1416 O O . GLY A 1 178 ? 2.781 -3.247 14.898 1.00 78.38 178 GLY A O 1
ATOM 1417 N N . TYR A 1 179 ? 2.823 -4.824 16.510 1.00 77.38 179 TYR A N 1
ATOM 1418 C CA . TYR A 1 179 ? 3.307 -5.931 15.686 1.00 77.38 179 TYR A CA 1
ATOM 1419 C C . TYR A 1 179 ? 2.371 -7.138 15.753 1.00 77.38 179 TYR A C 1
ATOM 1421 O O . TYR A 1 179 ? 1.778 -7.446 16.788 1.00 77.38 179 TYR A O 1
ATOM 1429 N N . GLY A 1 180 ? 2.302 -7.866 14.641 1.00 70.75 180 GLY A N 1
ATOM 1430 C CA . GLY A 1 180 ? 1.517 -9.085 14.512 1.00 70.75 180 GLY A CA 1
ATOM 1431 C C . GLY A 1 180 ? 0.235 -8.903 13.697 1.00 70.75 180 GLY A C 1
ATOM 1432 O O . GLY A 1 180 ? -0.024 -7.823 13.162 1.00 70.75 180 GLY A O 1
ATOM 1433 N N . PRO A 1 181 ? -0.545 -9.979 13.571 1.00 69.31 181 PRO A N 1
ATOM 1434 C CA . PRO A 1 181 ? -1.708 -10.022 12.705 1.00 69.31 181 PRO A CA 1
ATOM 1435 C C . PRO A 1 181 ? -2.919 -9.349 13.350 1.00 69.31 181 PRO A C 1
ATOM 1437 O O . PRO A 1 181 ? -3.099 -9.374 14.567 1.00 69.31 181 PRO A O 1
ATOM 1440 N N . LEU A 1 182 ? -3.755 -8.753 12.499 1.00 74.56 182 LEU A N 1
ATOM 1441 C CA . LEU A 1 182 ? -5.004 -8.087 12.889 1.00 74.56 182 LEU A CA 1
ATOM 1442 C C . LEU A 1 182 ? -6.263 -8.857 12.501 1.00 74.56 182 LEU A C 1
ATOM 1444 O O . LEU A 1 182 ? -7.376 -8.409 12.765 1.00 74.56 182 LEU A O 1
ATOM 1448 N N . ASN A 1 183 ? -6.082 -10.000 11.856 1.00 69.31 183 ASN A N 1
ATOM 1449 C CA . ASN A 1 183 ? -7.124 -10.947 11.528 1.00 69.31 183 ASN A CA 1
ATOM 1450 C C . ASN A 1 183 ? -6.488 -12.342 11.390 1.00 69.31 183 ASN A C 1
ATOM 1452 O O . ASN A 1 183 ? -5.265 -12.489 11.348 1.00 69.31 183 ASN A O 1
ATOM 1456 N N . GLN A 1 184 ? -7.338 -13.358 11.283 1.00 66.62 184 GLN A N 1
ATOM 1457 C CA . GLN A 1 184 ? -6.923 -14.754 11.154 1.00 66.62 184 GLN A CA 1
ATOM 1458 C C . GLN A 1 184 ? -6.265 -15.080 9.800 1.00 66.62 184 GLN A C 1
ATOM 1460 O O . GLN A 1 184 ? -5.552 -16.072 9.671 1.00 66.62 184 GLN A O 1
ATOM 1465 N N . GLU A 1 185 ? -6.503 -14.272 8.768 1.00 64.00 185 GLU A N 1
ATOM 1466 C CA . GLU A 1 185 ? -5.942 -14.496 7.429 1.00 64.00 185 GLU A CA 1
ATOM 1467 C C . GLU A 1 185 ? -4.464 -14.086 7.373 1.00 64.00 185 GLU A C 1
ATOM 1469 O O . GLU A 1 185 ? -3.634 -14.800 6.813 1.00 64.00 185 GLU A O 1
ATOM 1474 N N . VAL A 1 186 ? -4.115 -12.988 8.047 1.00 59.41 186 VAL A N 1
ATOM 1475 C CA . VAL A 1 186 ? -2.758 -12.435 8.129 1.00 59.41 186 VAL A CA 1
ATOM 1476 C C . VAL A 1 186 ? -1.874 -13.222 9.107 1.00 59.41 186 VAL A C 1
ATOM 1478 O O . VAL A 1 186 ? -0.652 -13.163 8.979 1.00 59.41 186 VAL A O 1
ATOM 1481 N N . ASP A 1 187 ? -2.445 -14.038 10.008 1.00 47.88 187 ASP A N 1
ATOM 1482 C CA . ASP A 1 187 ? -1.688 -15.010 10.830 1.00 47.88 187 ASP A CA 1
ATOM 1483 C C . ASP A 1 187 ? -0.798 -15.928 9.960 1.00 47.88 187 ASP A C 1
ATOM 1485 O O . ASP A 1 187 ? 0.246 -16.394 10.411 1.00 47.88 187 ASP A O 1
ATOM 1489 N N . LYS A 1 188 ? -1.163 -16.145 8.686 1.00 30.55 188 LYS A N 1
ATOM 1490 C CA . LYS A 1 188 ? -0.405 -16.972 7.729 1.00 30.55 188 LYS A CA 1
ATOM 1491 C C . LYS A 1 188 ? 0.678 -16.217 6.949 1.00 30.55 188 LYS A C 1
ATOM 1493 O O . LYS A 1 188 ? 1.477 -16.854 6.269 1.00 30.55 188 LYS A O 1
ATOM 1498 N N . PHE A 1 189 ? 0.715 -14.886 7.031 1.00 33.31 189 PHE A N 1
ATOM 1499 C CA . PHE A 1 189 ? 1.610 -14.031 6.237 1.00 33.31 189 PHE A CA 1
ATOM 1500 C C . PHE A 1 189 ? 2.747 -13.392 7.051 1.00 33.31 189 PHE A C 1
ATOM 1502 O O . PHE A 1 189 ? 3.605 -12.712 6.485 1.00 33.31 189 PHE A O 1
ATOM 1509 N N . CYS A 1 190 ? 2.808 -13.621 8.366 1.00 30.14 190 CYS A N 1
ATOM 1510 C CA . CYS A 1 190 ? 3.927 -13.183 9.200 1.00 30.14 190 CYS A CA 1
ATOM 1511 C C . CYS A 1 190 ? 5.126 -14.137 9.067 1.00 30.14 190 CYS A C 1
ATOM 1513 O O . CYS A 1 190 ? 5.338 -14.993 9.921 1.00 30.14 190 CYS A O 1
ATOM 1515 N N . ILE A 1 191 ? 5.946 -13.972 8.027 1.00 27.44 191 ILE A N 1
ATOM 1516 C CA . ILE A 1 191 ? 7.305 -14.535 8.036 1.00 27.44 191 ILE A CA 1
ATOM 1517 C C . ILE A 1 191 ? 8.228 -13.495 8.685 1.00 27.44 191 ILE A C 1
ATOM 1519 O O . ILE A 1 191 ? 8.636 -12.524 8.044 1.00 27.44 191 ILE A O 1
ATOM 1523 N N . PHE A 1 192 ? 8.486 -13.686 9.984 1.00 33.34 192 PHE A N 1
ATOM 1524 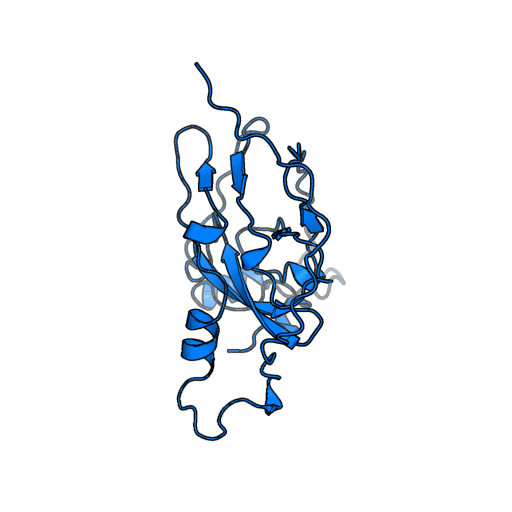C CA . PHE A 1 192 ? 9.481 -12.947 10.772 1.00 33.34 192 PHE A CA 1
ATOM 1525 C C . PHE A 1 192 ? 10.896 -13.278 10.381 1.00 33.34 192 PHE A C 1
ATOM 1527 O O . PHE A 1 192 ? 11.165 -14.391 9.883 1.00 33.34 192 PHE A O 1
#

Radius of gyration: 20.0 Å; chains: 1; bounding box: 49×48×56 Å

Sequence (192 aa):
MTNSAKCGKLMPPEPTDEKVPAIAPEELPINMTNPRAEYRRMGSVYFHFVGYVQHGNVTFEPRQISVFNLQNLPANCYAFNTVWGNGSVTSTKEPQRKSIEISLMTSSKDNFYLSTPNVIQMAVHSPFMMVNPFIEGFSIRPCTTYKMQLHKIEKTLLPAPYSTNCTDYFTMWRARGGYGPLNQEVDKFCIF

pLDDT: mean 73.0, std 16.9, range [27.44, 93.5]